Protein AF-A0A933ZMH0-F1 (afdb_monomer_lite)

Radius of gyration: 27.86 Å; chains: 1; bounding box: 81×47×76 Å

pLDDT: mean 73.37, std 21.66, range [26.02, 97.38]

Sequence (343 aa):
MQHYEPILAAMLRPIQIPPPANWQDFETLCHDLWRDVWQDDEAQKNGRSGQPQCGVDIFGRPGLGAEYAGVQCKGKDRLTAKRLTSAEMNAEVKKAKRFQPRLNALAFATTAPRDEGVQEAARKITAQLSKRTRFTLSVWSWDDISDELCKRPHVLQRHYPQFFQRVGLLRILALNVVEFDYMTHSCSEEDLFDFFGSPAVRALFSEELRLDMQAIVAELVLNASSHGGARWCSLRIENDRVTYRDDGGAFNPLNKARRKKGAKMGTGAGIPFIRYVLQAYAGKIRAGYQRDGDRNVIEFAFQERLAALTLAKNCKIWLRGSTCLAGRSMSSMSHVVLRKLSA

Foldseek 3Di:
DPPPVVVVCVLCPQPPPQQDQDQVLNLVLVQVLVCVQQVPVPKDQADDPPDLRLQFGIKTHRVNDPAMEGEHEDEDNPVPPDDCDLVNVVVSVVSQCPDPPGHLEYEYEYQAADDPNVQVSQVVVQVVCVVPGSYHYYYQYNVNSSVSVVVPVPSCCVSPVVVVLLFWDWDPPDVQKTKTKGFLVRHDLVSLVVVLVRPSNPQQADPVLSVLVSLLVVLVSCCCVVPFVWGMKMWIGHFFKIKIKTLGHDDDLQDPDDDDPPDDPPPDPSSVSNVVSCVQCPPFWDWDWDDDPSMTMIMIGGPGTNHPDDGPPDDDDDDPDDDDDDDDDDDDDDDPDDDDDDD

Structure (mmCIF, N/CA/C/O backbone):
data_AF-A0A933ZMH0-F1
#
_entry.id   AF-A0A933ZMH0-F1
#
loop_
_atom_site.group_PDB
_atom_site.id
_atom_site.type_symbol
_atom_site.label_atom_id
_atom_site.label_alt_id
_atom_site.label_comp_id
_atom_site.label_asym_id
_atom_site.label_entity_id
_atom_site.label_seq_id
_atom_site.pdbx_PDB_ins_code
_atom_site.Cartn_x
_atom_site.Cartn_y
_atom_site.Cartn_z
_atom_site.occupancy
_atom_site.B_iso_or_equiv
_atom_site.auth_seq_id
_atom_site.auth_comp_id
_atom_site.auth_asym_id
_atom_site.auth_atom_id
_atom_site.pdbx_PDB_model_num
ATOM 1 N N . MET A 1 1 ? 2.909 -26.413 5.068 1.00 34.88 1 MET A N 1
ATOM 2 C CA . MET A 1 1 ? 2.398 -25.035 4.880 1.00 34.88 1 MET A CA 1
ATOM 3 C C . MET A 1 1 ? 2.700 -24.141 6.102 1.00 34.88 1 MET A C 1
ATOM 5 O O . MET A 1 1 ? 1.937 -23.235 6.380 1.00 34.88 1 MET A O 1
ATOM 9 N N . GLN A 1 2 ? 3.805 -24.367 6.835 1.00 26.02 2 GLN A N 1
ATOM 10 C CA . GLN A 1 2 ? 4.031 -23.769 8.171 1.00 26.02 2 GLN A CA 1
ATOM 11 C C . GLN A 1 2 ? 5.446 -23.187 8.382 1.00 26.02 2 GLN A C 1
ATOM 13 O O . GLN A 1 2 ? 5.818 -22.860 9.500 1.00 26.02 2 GLN A O 1
ATOM 18 N N . HIS A 1 3 ? 6.235 -23.027 7.312 1.00 28.45 3 HIS A N 1
ATOM 19 C CA . HIS A 1 3 ? 7.616 -22.517 7.387 1.00 28.45 3 HIS A CA 1
ATOM 20 C C . HIS A 1 3 ? 7.852 -21.210 6.605 1.00 28.45 3 HIS A C 1
ATOM 22 O O . HIS A 1 3 ? 8.997 -20.828 6.395 1.00 28.45 3 HIS A O 1
ATOM 28 N N . TYR A 1 4 ? 6.793 -20.510 6.180 1.00 36.16 4 TYR A N 1
ATOM 29 C CA . TYR A 1 4 ? 6.902 -19.375 5.244 1.00 36.16 4 TYR A CA 1
ATOM 30 C C . TYR A 1 4 ? 6.597 -17.990 5.845 1.00 36.16 4 TYR A C 1
ATOM 32 O O . TYR A 1 4 ? 6.904 -16.982 5.216 1.00 36.16 4 TYR A O 1
ATOM 40 N N . GLU A 1 5 ? 6.095 -17.926 7.080 1.00 29.97 5 GLU A N 1
ATOM 41 C CA . GLU A 1 5 ? 5.921 -16.678 7.849 1.00 29.97 5 GLU A CA 1
ATOM 42 C C . GLU A 1 5 ? 7.230 -15.883 8.092 1.00 29.97 5 GLU A C 1
ATOM 44 O O . GLU A 1 5 ? 7.216 -14.659 7.961 1.00 29.97 5 GLU A O 1
ATOM 49 N N . PRO A 1 6 ? 8.401 -16.504 8.363 1.00 31.61 6 PRO A N 1
ATOM 50 C CA . PRO A 1 6 ? 9.586 -15.734 8.758 1.00 31.61 6 PRO A CA 1
ATOM 51 C C . PRO A 1 6 ? 10.241 -14.939 7.619 1.00 31.61 6 PRO A C 1
ATOM 53 O O . PRO A 1 6 ? 10.941 -13.968 7.882 1.00 31.61 6 PRO A O 1
ATOM 56 N N . ILE A 1 7 ? 10.052 -15.345 6.357 1.00 31.70 7 ILE A N 1
ATOM 57 C CA . ILE A 1 7 ? 10.768 -14.763 5.206 1.00 31.70 7 ILE A CA 1
ATOM 58 C C . ILE A 1 7 ? 10.034 -13.522 4.671 1.00 31.70 7 ILE A C 1
ATOM 60 O O . ILE A 1 7 ? 10.677 -12.512 4.392 1.00 31.70 7 ILE A O 1
ATOM 64 N N . LEU A 1 8 ? 8.695 -13.539 4.635 1.00 32.88 8 LEU A N 1
ATOM 65 C CA . LEU A 1 8 ? 7.872 -12.343 4.388 1.00 32.88 8 LEU A CA 1
ATOM 66 C C . LEU A 1 8 ? 8.078 -11.284 5.487 1.00 32.88 8 LEU A C 1
ATOM 68 O O . LEU A 1 8 ? 8.247 -10.105 5.176 1.00 32.88 8 LEU A O 1
ATOM 72 N N . ALA A 1 9 ? 8.178 -11.719 6.749 1.00 33.22 9 ALA A N 1
ATOM 73 C CA . ALA A 1 9 ? 8.472 -10.863 7.902 1.00 33.22 9 ALA A CA 1
ATOM 74 C C . ALA A 1 9 ? 9.928 -10.351 7.966 1.00 33.22 9 ALA A C 1
ATOM 76 O O . ALA A 1 9 ? 10.214 -9.412 8.702 1.00 33.22 9 ALA A O 1
ATOM 77 N N . ALA A 1 10 ? 10.859 -10.958 7.222 1.00 31.38 10 ALA A N 1
ATOM 78 C CA . ALA A 1 10 ? 12.256 -10.520 7.150 1.00 31.38 10 ALA A CA 1
ATOM 79 C C . ALA A 1 10 ? 12.536 -9.586 5.957 1.00 31.38 10 ALA A C 1
ATOM 81 O O . ALA A 1 10 ? 13.450 -8.763 6.028 1.00 31.38 10 ALA A O 1
ATOM 82 N N . MET A 1 11 ? 11.771 -9.704 4.863 1.00 33.75 11 MET A N 1
ATOM 83 C CA . MET A 1 11 ? 11.927 -8.882 3.650 1.00 33.75 11 MET A CA 1
ATOM 84 C C . MET A 1 11 ? 11.167 -7.555 3.730 1.00 33.75 11 MET A C 1
ATOM 86 O O . MET A 1 11 ? 11.630 -6.552 3.191 1.00 33.75 11 MET A O 1
ATOM 90 N N . LEU A 1 12 ? 10.068 -7.524 4.483 1.00 37.25 12 LEU A N 1
ATOM 91 C CA . LEU A 1 12 ? 9.612 -6.322 5.159 1.00 37.25 12 LEU A CA 1
ATOM 92 C C . LEU A 1 12 ? 10.333 -6.296 6.509 1.00 37.25 12 LEU A C 1
ATOM 94 O O . LEU A 1 12 ? 9.806 -6.824 7.483 1.00 37.25 12 LEU A O 1
ATOM 98 N N . ARG A 1 13 ? 11.497 -5.635 6.643 1.00 32.84 13 ARG A N 1
ATOM 99 C CA . ARG A 1 13 ? 11.712 -4.997 7.958 1.00 32.84 13 ARG A CA 1
ATOM 100 C C . ARG A 1 13 ? 10.428 -4.210 8.193 1.00 32.84 13 ARG A C 1
ATOM 102 O O . ARG A 1 13 ? 10.065 -3.494 7.254 1.00 32.84 13 ARG A O 1
ATOM 109 N N . PRO A 1 14 ? 9.717 -4.372 9.325 1.00 42.38 14 PRO A N 1
ATOM 110 C CA . PRO A 1 14 ? 8.494 -3.626 9.534 1.00 42.38 14 PRO A CA 1
ATOM 111 C C . PRO A 1 14 ? 8.889 -2.182 9.294 1.00 42.38 14 PRO A C 1
ATOM 113 O O . PRO A 1 14 ? 9.769 -1.661 9.988 1.00 42.38 14 PRO A O 1
ATOM 116 N N . ILE A 1 15 ? 8.347 -1.577 8.234 1.00 46.66 15 ILE A N 1
ATOM 117 C CA . ILE A 1 15 ? 8.380 -0.134 8.131 1.00 46.66 15 ILE A CA 1
ATOM 118 C C . ILE A 1 15 ? 7.662 0.248 9.412 1.00 46.66 15 ILE A C 1
ATOM 120 O O . ILE A 1 15 ? 6.461 0.027 9.542 1.00 46.66 15 ILE A O 1
ATOM 124 N N . GLN A 1 16 ? 8.425 0.656 10.424 1.00 57.53 16 GLN A N 1
ATOM 125 C CA . GLN A 1 16 ? 7.857 1.180 11.646 1.00 57.53 16 GLN A CA 1
ATOM 126 C C . GLN A 1 16 ? 7.302 2.521 11.225 1.00 57.53 16 GLN A C 1
ATOM 128 O O . GLN A 1 16 ? 7.994 3.536 11.279 1.00 57.53 16 GLN A O 1
ATOM 133 N N . ILE A 1 17 ? 6.078 2.484 10.701 1.00 74.50 17 ILE A N 1
ATOM 134 C CA . ILE A 1 17 ? 5.312 3.666 10.375 1.00 74.50 17 ILE A CA 1
ATOM 135 C C . ILE A 1 17 ? 5.236 4.417 11.706 1.00 74.50 17 ILE A C 1
ATOM 137 O O . ILE A 1 17 ? 4.706 3.871 12.676 1.00 74.50 17 ILE A O 1
ATOM 141 N N . PRO A 1 18 ? 5.851 5.602 11.839 1.00 80.62 18 PRO A N 1
ATOM 142 C CA . PRO A 1 18 ? 5.749 6.333 13.083 1.00 80.62 18 PRO A CA 1
ATOM 143 C C . PRO A 1 18 ? 4.308 6.838 13.209 1.00 80.62 18 PRO A C 1
ATOM 145 O O . PRO A 1 18 ? 3.752 7.312 12.215 1.00 80.62 18 PRO A O 1
ATOM 148 N N . PRO A 1 19 ? 3.684 6.783 14.395 1.00 85.06 19 PRO A N 1
ATOM 149 C CA . PRO A 1 19 ? 2.383 7.411 14.578 1.00 85.06 19 PRO A CA 1
ATOM 150 C C . PRO A 1 19 ? 2.473 8.909 14.248 1.00 85.06 19 PRO A C 1
ATOM 152 O O . PRO A 1 19 ? 3.526 9.514 14.498 1.00 85.06 19 PRO A O 1
ATOM 155 N N . PRO A 1 20 ? 1.405 9.527 13.711 1.00 85.25 20 PRO A N 1
ATOM 156 C CA . PRO A 1 20 ? 1.394 10.960 13.442 1.00 85.25 20 PRO A CA 1
ATOM 157 C C . PRO A 1 20 ? 1.722 11.768 14.702 1.00 85.25 20 PRO A C 1
ATOM 159 O O . PRO A 1 20 ? 1.328 11.406 15.813 1.00 85.25 20 PRO A O 1
ATOM 162 N N . ALA A 1 21 ? 2.477 12.854 14.530 1.00 76.50 21 ALA A N 1
ATOM 163 C CA . ALA A 1 21 ? 3.021 13.622 15.649 1.00 76.50 21 ALA A CA 1
ATOM 164 C C . ALA A 1 21 ? 1.959 14.445 16.392 1.00 76.50 21 ALA A C 1
ATOM 166 O O . ALA A 1 21 ? 2.102 14.694 17.587 1.00 76.50 21 ALA A O 1
ATOM 167 N N . ASN A 1 22 ? 0.906 14.870 15.693 1.00 80.94 22 ASN A N 1
ATOM 168 C CA . ASN A 1 22 ? -0.202 15.618 16.270 1.00 80.94 22 ASN A CA 1
ATOM 169 C C . ASN A 1 22 ? -1.531 14.886 16.050 1.00 80.94 22 ASN A C 1
ATOM 171 O O . ASN A 1 22 ? -1.659 13.980 15.222 1.00 80.94 22 ASN A O 1
ATOM 175 N N . TRP A 1 23 ? -2.527 15.272 16.844 1.00 82.00 23 TRP A N 1
ATOM 176 C CA . TRP A 1 23 ? -3.805 14.574 16.874 1.00 82.00 23 TRP A CA 1
ATOM 177 C C . TRP A 1 23 ? -4.652 14.842 15.618 1.00 82.00 23 TRP A C 1
ATOM 179 O O . TRP A 1 23 ? -5.396 13.957 15.203 1.00 82.00 23 TRP A O 1
ATOM 189 N N . GLN A 1 24 ? -4.514 16.015 14.987 1.00 86.06 24 GLN A N 1
ATOM 190 C CA . GLN A 1 24 ? -5.244 16.374 13.768 1.00 86.06 24 GLN A CA 1
ATOM 191 C C . GLN A 1 24 ? -4.815 15.518 12.571 1.00 86.06 24 GLN A C 1
ATOM 193 O O . GLN A 1 24 ? -5.663 15.052 11.803 1.00 86.06 24 GLN A O 1
ATOM 198 N N . ASP A 1 25 ? -3.515 15.268 12.432 1.00 88.69 25 ASP A N 1
ATOM 199 C CA . ASP A 1 25 ? -2.969 14.392 11.396 1.00 88.69 25 ASP A CA 1
ATOM 200 C C . ASP A 1 25 ? -3.408 12.948 11.637 1.00 88.69 25 ASP A C 1
ATOM 202 O O . ASP A 1 25 ? -3.826 12.269 10.703 1.00 88.69 25 ASP A O 1
ATOM 206 N N . PHE A 1 26 ? -3.418 12.493 12.897 1.00 91.25 26 PHE A N 1
ATOM 207 C CA . PHE A 1 26 ? -3.921 11.162 13.244 1.00 91.25 26 PHE A CA 1
ATOM 208 C C . PHE A 1 26 ? -5.406 10.980 12.916 1.00 91.25 26 PHE A C 1
ATOM 210 O O . PHE A 1 26 ? -5.784 9.954 12.354 1.00 91.25 26 PHE A O 1
ATOM 217 N N . GLU A 1 27 ? -6.248 11.971 13.209 1.00 92.25 27 GLU A N 1
ATOM 218 C CA . GLU A 1 27 ? -7.666 11.927 12.842 1.00 92.25 27 GLU A CA 1
ATOM 219 C C . GLU A 1 27 ? -7.854 11.930 11.317 1.00 92.25 27 GLU A C 1
ATOM 221 O O . GLU A 1 27 ? -8.706 11.220 10.790 1.00 92.25 27 GLU A O 1
ATOM 226 N N . THR A 1 28 ? -7.046 12.702 10.585 1.00 93.56 28 THR A N 1
ATOM 227 C CA . THR A 1 28 ? -7.088 12.729 9.112 1.00 93.56 28 THR A CA 1
ATOM 228 C C . THR A 1 28 ? -6.652 11.396 8.510 1.00 93.56 28 THR A C 1
ATOM 230 O O . THR A 1 28 ? -7.314 10.893 7.607 1.00 93.56 28 THR A O 1
ATOM 233 N N . LEU A 1 29 ? -5.604 10.779 9.056 1.00 95.12 29 LEU A N 1
ATOM 234 C CA . LEU A 1 29 ? -5.176 9.433 8.688 1.00 95.12 29 LEU A CA 1
ATOM 235 C C . LEU A 1 29 ? -6.265 8.394 8.954 1.00 95.12 29 LEU A C 1
ATOM 237 O O . LEU A 1 29 ? -6.554 7.575 8.085 1.00 95.12 29 LEU A O 1
ATOM 241 N N . CYS A 1 30 ? -6.894 8.434 10.129 1.00 96.44 30 CYS A N 1
ATOM 242 C CA . CYS A 1 30 ? -7.984 7.517 10.444 1.00 96.44 30 CYS A CA 1
ATOM 243 C C . CYS A 1 30 ? -9.181 7.741 9.512 1.00 96.44 30 CYS A C 1
ATOM 245 O O . CYS A 1 30 ? -9.814 6.782 9.091 1.00 96.44 30 CYS A O 1
ATOM 247 N N . HIS A 1 31 ? -9.490 8.984 9.145 1.00 96.81 31 HIS A N 1
ATOM 248 C CA . HIS A 1 31 ? -10.589 9.268 8.224 1.00 96.81 31 HIS A CA 1
ATOM 249 C C . HIS A 1 31 ? -10.365 8.620 6.854 1.00 96.81 31 HIS A C 1
ATOM 251 O O . HIS A 1 31 ? -11.229 7.870 6.400 1.00 96.81 31 HIS A O 1
ATOM 257 N N . ASP A 1 32 ? -9.193 8.826 6.251 1.00 95.50 32 ASP A N 1
ATOM 258 C CA . ASP A 1 32 ? -8.859 8.216 4.959 1.00 95.50 32 ASP A CA 1
ATOM 259 C C . ASP A 1 32 ? -8.756 6.680 5.057 1.00 95.50 32 ASP A C 1
ATOM 261 O O . ASP A 1 32 ? -9.218 5.972 4.163 1.00 95.50 32 ASP A O 1
ATOM 265 N N . LEU A 1 33 ? -8.207 6.145 6.157 1.00 96.50 33 LEU A N 1
ATOM 266 C CA . LEU A 1 33 ? -8.116 4.700 6.380 1.00 96.50 33 LEU A CA 1
ATOM 267 C C . LEU A 1 33 ? -9.500 4.053 6.493 1.00 96.50 33 LEU A C 1
ATOM 269 O O . LEU A 1 33 ? -9.757 3.042 5.844 1.00 96.50 33 LEU A O 1
ATOM 273 N N . TRP A 1 34 ? -10.396 4.607 7.312 1.00 97.38 34 TRP A N 1
ATOM 274 C CA . TRP A 1 34 ? -11.713 4.010 7.532 1.00 97.38 34 TRP A CA 1
ATOM 275 C C . TRP A 1 34 ? -12.661 4.196 6.352 1.00 97.38 34 TRP A C 1
ATOM 277 O O . TRP A 1 34 ? -13.482 3.312 6.126 1.00 97.38 34 TRP A O 1
ATOM 287 N N . ARG A 1 35 ? -12.504 5.261 5.556 1.00 95.88 35 ARG A N 1
ATOM 288 C CA . ARG A 1 35 ? -13.154 5.390 4.243 1.00 95.88 35 ARG A CA 1
ATOM 289 C C . ARG A 1 35 ? -12.863 4.177 3.356 1.00 95.88 35 ARG A C 1
ATOM 291 O O . ARG A 1 35 ? -13.791 3.578 2.821 1.00 95.88 35 ARG A O 1
ATOM 298 N N . ASP A 1 36 ? -11.600 3.761 3.280 1.00 91.62 36 ASP A N 1
ATOM 299 C CA . ASP A 1 36 ? -11.194 2.615 2.463 1.00 91.62 36 ASP A CA 1
ATOM 300 C C . ASP A 1 36 ? -11.524 1.258 3.122 1.00 91.62 36 ASP A C 1
ATOM 302 O O . ASP A 1 36 ? -12.020 0.344 2.469 1.00 91.62 36 ASP A O 1
ATOM 306 N N . VAL A 1 37 ? -11.336 1.114 4.444 1.00 94.44 37 VAL A N 1
ATOM 307 C CA . VAL A 1 37 ? -11.734 -0.100 5.195 1.00 94.44 37 VAL A CA 1
ATOM 308 C C . VAL A 1 37 ? -13.234 -0.371 5.073 1.00 94.44 37 VAL A C 1
ATOM 310 O O . VAL A 1 37 ? -13.640 -1.527 4.950 1.00 94.44 37 VAL A O 1
ATOM 313 N N . TRP A 1 38 ? -14.062 0.671 5.119 1.00 95.94 38 TRP A N 1
ATOM 314 C CA . TRP A 1 38 ? -15.509 0.550 4.973 1.00 95.94 38 TRP A CA 1
ATOM 315 C C . TRP A 1 38 ? -15.981 0.528 3.525 1.00 95.94 38 TRP A C 1
ATOM 317 O O . TRP A 1 38 ? -17.142 0.186 3.317 1.00 95.94 38 TRP A O 1
ATOM 327 N N . GLN A 1 39 ? -15.123 0.844 2.551 1.00 92.56 39 GLN A N 1
ATOM 328 C CA . GLN A 1 39 ? -15.524 1.076 1.160 1.00 92.56 39 GLN A CA 1
ATOM 329 C C . GLN A 1 39 ? -16.668 2.101 1.067 1.00 92.56 39 GLN A C 1
ATOM 331 O O . GLN A 1 39 ? -17.660 1.894 0.371 1.00 92.56 39 GLN A O 1
ATOM 336 N N . ASP A 1 40 ? -16.542 3.186 1.832 1.00 94.88 40 ASP A N 1
ATOM 337 C CA . ASP A 1 40 ? -17.537 4.250 1.935 1.00 94.88 40 ASP A CA 1
ATOM 338 C C . ASP A 1 40 ? -16.884 5.613 1.704 1.00 94.88 40 ASP A C 1
ATOM 340 O O . ASP A 1 40 ? -16.410 6.261 2.642 1.00 94.88 40 ASP A O 1
ATOM 344 N N . ASP A 1 41 ? -16.886 6.060 0.448 1.00 90.19 41 ASP A N 1
ATOM 345 C CA . ASP A 1 41 ? -16.358 7.368 0.042 1.00 90.19 41 ASP A CA 1
ATOM 346 C C . ASP A 1 41 ? -17.064 8.540 0.748 1.00 90.19 41 ASP A C 1
ATOM 348 O O . ASP A 1 41 ? -16.462 9.602 0.945 1.00 90.19 41 ASP A O 1
ATOM 352 N N . GLU A 1 42 ? -18.294 8.324 1.227 1.00 92.38 42 GLU A N 1
ATOM 353 C CA . GLU A 1 42 ? -19.101 9.298 1.962 1.00 92.38 42 GLU A CA 1
ATOM 354 C C . GLU A 1 42 ? -18.838 9.282 3.476 1.00 92.38 42 GLU A C 1
ATOM 356 O O . GLU A 1 42 ? -19.456 10.053 4.215 1.00 92.38 42 GLU A O 1
ATOM 361 N N . ALA A 1 43 ? -17.894 8.467 3.966 1.00 95.56 43 ALA A N 1
ATOM 362 C CA . ALA A 1 43 ? -17.446 8.537 5.352 1.00 95.56 43 ALA A CA 1
ATOM 363 C C . ALA A 1 43 ? -16.898 9.940 5.663 1.00 95.56 43 ALA A C 1
ATOM 365 O O . ALA A 1 43 ? -16.144 10.534 4.877 1.00 95.56 43 ALA A O 1
ATOM 366 N N . GLN A 1 44 ? -17.254 10.475 6.831 1.00 94.69 44 GLN A N 1
ATOM 367 C CA . GLN A 1 44 ? -17.024 11.870 7.208 1.00 94.69 44 GLN A CA 1
ATOM 368 C C . GLN A 1 44 ? -16.426 11.998 8.604 1.00 94.69 44 GLN A C 1
ATOM 370 O O . GLN A 1 44 ? -16.732 11.229 9.516 1.00 94.69 44 GLN A O 1
ATOM 375 N N . LYS A 1 45 ? -15.624 13.049 8.788 1.00 94.06 45 LYS A N 1
ATOM 376 C CA . LYS A 1 45 ? -15.286 13.565 10.114 1.00 94.06 45 LYS A CA 1
ATOM 377 C C . LYS A 1 45 ? -16.513 14.233 10.735 1.00 94.06 45 LYS A C 1
ATOM 379 O O . LYS A 1 45 ? -17.233 14.976 10.069 1.00 94.06 45 LYS A O 1
ATOM 384 N N . ASN A 1 46 ? -16.754 13.978 12.011 1.00 91.00 46 ASN A N 1
ATOM 385 C CA . ASN A 1 46 ? -17.938 14.425 12.723 1.00 91.00 46 ASN A CA 1
ATOM 386 C C . ASN A 1 46 ? -17.705 15.776 13.409 1.00 91.00 46 ASN A C 1
ATOM 388 O O . ASN A 1 46 ? -17.096 15.842 14.473 1.00 91.00 46 ASN A O 1
ATOM 392 N N . GLY A 1 47 ? -18.249 16.858 12.854 1.00 83.50 47 GLY A N 1
ATOM 393 C CA . GLY A 1 47 ? -18.221 18.183 13.488 1.00 83.50 47 GLY A CA 1
ATOM 394 C C . GLY A 1 47 ? -16.818 18.786 13.664 1.00 83.50 47 GLY A C 1
ATOM 395 O O . GLY A 1 47 ? -15.828 18.290 13.134 1.00 83.50 47 GLY A O 1
ATOM 396 N N . ARG A 1 48 ? -16.735 19.905 14.397 1.00 75.56 48 ARG A N 1
ATOM 397 C CA . ARG A 1 48 ? -15.477 20.614 14.710 1.00 75.56 48 ARG A CA 1
ATOM 398 C C . ARG A 1 48 ? -15.124 20.502 16.193 1.00 75.56 48 ARG A C 1
ATOM 400 O O . ARG A 1 48 ? -16.012 20.375 17.037 1.00 75.56 48 ARG A O 1
ATOM 407 N N . SER A 1 49 ? -13.834 20.651 16.509 1.00 65.50 49 SER A N 1
ATOM 408 C CA . SER A 1 49 ? -13.346 20.710 17.894 1.00 65.50 49 SER A CA 1
ATOM 409 C C . SER A 1 49 ? -14.146 21.723 18.726 1.00 65.50 49 SER A C 1
ATOM 411 O O . SER A 1 49 ? -14.365 22.856 18.296 1.00 65.50 49 SER A O 1
ATOM 413 N N . GLY A 1 50 ? -14.619 21.291 19.897 1.00 64.31 50 GLY A N 1
ATOM 414 C CA . GLY A 1 50 ? -15.480 22.075 20.789 1.00 64.31 50 GLY A CA 1
ATOM 415 C C . GLY A 1 50 ? -16.986 21.837 20.617 1.00 64.31 50 GLY A C 1
ATOM 416 O O . GLY A 1 50 ? -17.759 22.262 21.475 1.00 64.31 50 GLY A O 1
ATOM 417 N N . GLN A 1 51 ? -17.428 21.131 19.571 1.00 74.38 51 GLN A N 1
ATOM 418 C CA . GLN A 1 51 ? -18.831 20.732 19.434 1.00 74.38 51 GLN A CA 1
ATOM 419 C C . GLN A 1 51 ? -19.133 19.423 20.189 1.00 74.38 51 GLN A C 1
ATOM 421 O O . GLN A 1 51 ? -18.257 18.567 20.332 1.00 74.38 51 GLN A O 1
ATOM 426 N N . PRO A 1 52 ? -20.378 19.209 20.655 1.00 74.31 52 PRO A N 1
ATOM 427 C CA . PRO A 1 52 ? -20.801 17.921 21.198 1.00 74.31 52 PRO A CA 1
ATOM 428 C C . PRO A 1 52 ? -20.803 16.821 20.118 1.00 74.31 52 PRO A C 1
ATOM 430 O O . PRO A 1 52 ? -21.803 16.587 19.452 1.00 74.31 52 PRO A O 1
ATOM 433 N N . GLN A 1 53 ? -19.691 16.101 19.965 1.00 78.75 53 GLN A N 1
ATOM 434 C CA . GLN A 1 53 ? -19.512 15.065 18.929 1.00 78.75 53 GLN A CA 1
ATOM 435 C C . GLN A 1 53 ? -19.976 13.661 19.360 1.00 78.75 53 GLN A C 1
ATOM 437 O O . GLN A 1 53 ? -19.665 12.667 18.717 1.00 78.75 53 GLN A O 1
ATOM 442 N N . CYS A 1 54 ? -20.689 13.541 20.485 1.00 83.56 54 CYS A N 1
ATOM 443 C CA . CYS A 1 54 ? -21.098 12.253 21.069 1.00 83.56 54 CYS A CA 1
ATOM 444 C C . CYS A 1 54 ? -19.954 11.231 21.251 1.00 83.56 54 CYS A C 1
ATOM 446 O O . CYS A 1 54 ? -20.232 10.047 21.397 1.00 83.56 54 CYS A O 1
ATOM 448 N N . GLY A 1 55 ? -18.692 11.667 21.305 1.00 81.31 55 GLY A N 1
ATOM 449 C CA . GLY A 1 55 ? -17.553 10.747 21.375 1.00 81.31 55 GLY A CA 1
ATOM 450 C C . GLY A 1 55 ? -17.381 9.908 20.100 1.00 81.31 55 GLY A C 1
ATOM 451 O O . GLY A 1 55 ? -17.113 8.710 20.183 1.00 81.31 55 GLY A O 1
ATOM 452 N N . VAL A 1 56 ? -17.618 10.516 18.935 1.00 91.50 56 VAL A N 1
ATOM 453 C CA . VAL A 1 56 ? -17.417 9.927 17.608 1.00 91.50 56 VAL A CA 1
ATOM 454 C C . VAL A 1 56 ? -16.734 10.988 16.757 1.00 91.50 56 VAL A C 1
ATOM 456 O O . VAL A 1 56 ? -17.335 12.034 16.526 1.00 91.50 56 VAL A O 1
ATOM 459 N N . ASP A 1 57 ? -15.513 10.728 16.294 1.00 92.69 57 ASP A N 1
ATOM 460 C CA . ASP A 1 57 ? -14.737 11.679 15.486 1.00 92.69 57 ASP A CA 1
ATOM 461 C C . ASP A 1 57 ? -14.925 11.427 13.987 1.00 92.69 57 ASP A C 1
ATOM 463 O O . ASP A 1 57 ? -14.873 12.359 13.194 1.00 92.69 57 ASP A O 1
ATOM 467 N N . ILE A 1 58 ? -15.167 10.176 13.583 1.00 96.06 58 ILE A N 1
ATOM 468 C CA . ILE A 1 58 ? -15.436 9.778 12.193 1.00 96.06 58 ILE A CA 1
ATOM 469 C C . ILE A 1 58 ? -16.659 8.866 12.183 1.00 96.06 58 ILE A C 1
ATOM 471 O O . ILE A 1 58 ? -16.803 8.024 13.070 1.00 96.06 58 ILE A O 1
ATOM 475 N N . PHE A 1 59 ? -17.524 8.995 11.182 1.00 97.06 59 PHE A N 1
ATOM 476 C CA . PHE A 1 59 ? -18.646 8.086 10.966 1.00 97.06 59 PHE A CA 1
ATOM 477 C C . PHE A 1 59 ? -18.801 7.729 9.488 1.00 97.06 59 PHE A C 1
ATOM 479 O O . PHE A 1 59 ? -18.382 8.474 8.604 1.00 97.06 59 PHE A O 1
ATOM 486 N N . GLY A 1 60 ? -19.418 6.582 9.237 1.00 96.88 60 GLY A N 1
ATOM 487 C CA . GLY A 1 60 ? -19.677 6.069 7.896 1.00 96.88 60 GLY A CA 1
ATOM 488 C C . GLY A 1 60 ? -20.537 4.812 7.940 1.00 96.88 60 GLY A C 1
ATOM 489 O O . GLY A 1 60 ? -21.069 4.442 8.994 1.00 96.88 60 GLY A O 1
ATOM 490 N N . ARG A 1 61 ? -20.683 4.163 6.789 1.00 95.94 61 ARG A N 1
ATOM 491 C CA . ARG A 1 61 ? -21.509 2.978 6.559 1.00 95.94 61 ARG A CA 1
ATOM 492 C C . ARG A 1 61 ? -20.649 1.844 5.998 1.00 95.94 61 ARG A C 1
ATOM 494 O O . ARG A 1 61 ? -20.402 1.809 4.795 1.00 95.94 61 ARG A O 1
ATOM 501 N N . PRO A 1 62 ? -20.212 0.892 6.841 1.00 93.56 62 PRO A N 1
ATOM 502 C CA . PRO A 1 62 ? -19.431 -0.256 6.389 1.00 93.56 62 PRO A CA 1
ATOM 503 C C . PRO A 1 62 ? -20.122 -1.008 5.243 1.00 93.56 62 PRO A C 1
ATOM 505 O O . PRO A 1 62 ? -21.276 -1.419 5.375 1.00 93.56 62 PRO A O 1
ATOM 508 N N . GLY A 1 63 ? -19.421 -1.172 4.119 1.00 90.38 63 GLY A N 1
ATOM 509 C CA . GLY A 1 63 ? -19.918 -1.829 2.909 1.00 90.38 63 GLY A CA 1
ATOM 510 C C . GLY A 1 63 ? -21.141 -1.149 2.290 1.00 90.38 63 GLY A C 1
ATOM 511 O O . GLY A 1 63 ? -21.960 -1.837 1.684 1.00 90.38 63 GLY A O 1
ATOM 512 N N . LEU A 1 64 ? -21.320 0.160 2.514 1.00 87.75 64 LEU A N 1
ATOM 513 C CA . LEU A 1 64 ? -22.506 0.937 2.121 1.00 87.75 64 LEU A CA 1
ATOM 514 C C . LEU A 1 64 ? -23.831 0.371 2.670 1.00 87.75 64 LEU A C 1
ATOM 516 O O . LEU A 1 64 ? -24.911 0.617 2.127 1.00 87.75 64 LEU A O 1
ATOM 520 N N . GLY A 1 65 ? -23.760 -0.383 3.771 1.00 87.94 65 GLY A N 1
ATOM 521 C CA . GLY A 1 65 ? -24.926 -0.938 4.447 1.00 87.94 65 GLY A CA 1
ATOM 522 C C . GLY A 1 65 ? -25.822 0.129 5.087 1.00 87.94 65 GLY A C 1
ATOM 523 O O . GLY A 1 65 ? -25.499 1.313 5.164 1.00 87.94 65 GLY A O 1
ATOM 524 N N . ALA A 1 66 ? -26.973 -0.299 5.608 1.00 87.38 66 ALA A N 1
ATOM 525 C CA . ALA A 1 66 ? -27.915 0.602 6.281 1.00 87.38 66 ALA A CA 1
ATOM 526 C C . ALA A 1 66 ? -27.440 1.073 7.671 1.00 87.38 66 ALA A C 1
ATOM 528 O O . ALA A 1 66 ? -28.007 2.007 8.239 1.00 87.38 66 ALA A O 1
ATOM 529 N N . GLU A 1 67 ? -26.440 0.404 8.246 1.00 91.50 67 GLU A N 1
ATOM 530 C CA . GLU A 1 67 ? -25.990 0.620 9.619 1.00 91.50 67 GLU A CA 1
ATOM 531 C C . GLU A 1 67 ? -24.798 1.579 9.662 1.00 91.50 67 GLU A C 1
ATOM 533 O O . GLU A 1 67 ? -23.866 1.466 8.868 1.00 91.50 67 GLU A O 1
ATOM 538 N N . TYR A 1 68 ? -24.814 2.507 10.620 1.00 95.31 68 TYR A N 1
ATOM 539 C CA . TYR A 1 68 ? -23.691 3.411 10.838 1.00 95.31 68 TYR A CA 1
ATOM 540 C C . TYR A 1 68 ? -22.658 2.796 11.786 1.00 95.31 68 TYR A C 1
ATOM 542 O O . TYR A 1 68 ? -22.997 2.146 12.781 1.00 95.31 68 TYR A O 1
ATOM 550 N N . ALA A 1 69 ? -21.389 3.073 11.512 1.00 96.81 69 ALA A N 1
ATOM 551 C CA . ALA A 1 69 ? -20.271 2.813 12.404 1.00 96.81 69 ALA A CA 1
ATOM 552 C C . ALA A 1 69 ? -19.526 4.115 12.709 1.00 96.81 69 AL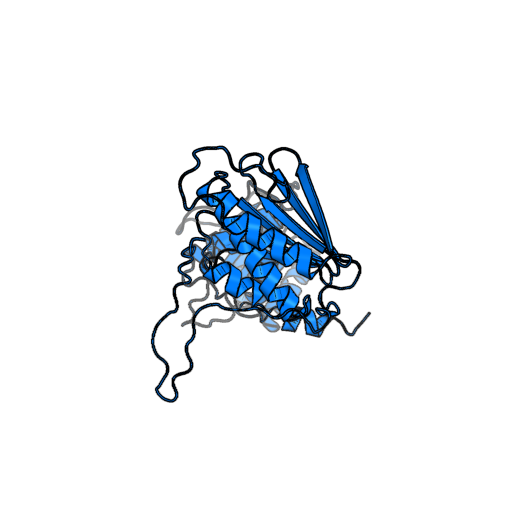A A C 1
ATOM 554 O O . ALA A 1 69 ? -19.550 5.063 11.925 1.00 96.81 69 ALA A O 1
ATOM 555 N N . GLY A 1 70 ? -18.888 4.155 13.876 1.00 96.81 70 GLY A N 1
ATOM 556 C CA . GLY A 1 70 ? -18.099 5.294 14.322 1.00 96.81 70 GLY A CA 1
ATOM 557 C C . GLY A 1 70 ? -16.663 4.912 14.656 1.00 96.81 70 GLY A C 1
ATOM 558 O O . GLY A 1 70 ? -16.384 3.783 15.066 1.00 96.81 70 GLY A O 1
ATOM 559 N N . VAL A 1 71 ? -15.765 5.883 14.549 1.00 96.56 71 VAL A N 1
ATOM 560 C CA . VAL A 1 71 ? -14.401 5.816 15.075 1.00 96.56 71 VAL A CA 1
ATOM 561 C C . VAL A 1 71 ? -14.208 6.959 16.058 1.00 96.56 71 VAL A C 1
ATOM 563 O O . VAL A 1 71 ? -14.545 8.106 15.767 1.00 96.56 71 VAL A O 1
ATOM 566 N N . GLN A 1 72 ? -13.648 6.649 17.219 1.00 93.88 72 GLN A N 1
ATOM 567 C CA . GLN A 1 72 ? -13.076 7.632 18.127 1.00 93.88 72 GLN A CA 1
ATOM 568 C C . GLN A 1 72 ? -11.554 7.517 18.048 1.00 93.88 72 GLN A C 1
ATOM 570 O O . GLN A 1 72 ? -10.971 6.501 18.433 1.00 93.88 72 GLN A O 1
ATOM 575 N N . CYS A 1 73 ? -10.917 8.583 17.596 1.00 91.06 73 CYS A N 1
ATOM 576 C CA . CYS A 1 73 ? -9.482 8.765 17.588 1.00 91.06 73 CYS A CA 1
ATOM 577 C C . CYS A 1 73 ? -9.016 9.217 18.978 1.00 91.06 73 CYS A C 1
ATOM 579 O O . CYS A 1 73 ? -9.550 10.143 19.592 1.00 91.06 73 CYS A O 1
ATOM 581 N N . LYS A 1 74 ? -7.986 8.558 19.500 1.00 83.44 74 LYS A N 1
ATOM 582 C CA . LYS A 1 74 ? -7.279 8.947 20.720 1.00 83.44 74 LYS A CA 1
ATOM 583 C C . LYS A 1 74 ? -5.793 9.057 20.392 1.00 83.44 74 LYS A C 1
ATOM 585 O O . LYS A 1 74 ? -5.046 8.086 20.490 1.00 83.44 74 LYS A O 1
ATOM 590 N N . GLY A 1 75 ? -5.370 10.256 19.996 1.00 65.19 75 GLY A N 1
ATOM 591 C CA . GLY A 1 75 ? -3.952 10.586 19.892 1.00 65.19 75 GLY A CA 1
ATOM 592 C C . GLY A 1 75 ? -3.361 10.670 21.294 1.00 65.19 75 GLY A C 1
ATOM 593 O O . GLY A 1 75 ? -3.749 11.536 22.076 1.00 65.19 75 GLY A O 1
ATOM 594 N N . LYS A 1 76 ? -2.451 9.760 21.643 1.00 60.19 76 LYS A N 1
ATOM 595 C CA . LYS A 1 76 ? -1.648 9.940 22.851 1.00 60.19 76 LYS A CA 1
ATOM 596 C C . LYS A 1 76 ? -0.454 10.795 22.492 1.00 60.19 76 LYS A C 1
ATOM 598 O O . LYS A 1 76 ? 0.367 10.392 21.671 1.00 60.19 76 LYS A O 1
ATOM 603 N N . ASP A 1 77 ? -0.359 11.951 23.133 1.00 51.50 77 ASP A N 1
ATOM 604 C CA . ASP A 1 77 ? 0.897 12.679 23.191 1.00 51.50 77 ASP A CA 1
ATOM 605 C C . ASP A 1 77 ? 1.949 11.732 23.792 1.00 51.50 77 ASP A C 1
ATOM 607 O O . ASP A 1 77 ? 1.722 11.151 24.865 1.00 51.50 77 ASP A O 1
ATOM 611 N N . ARG A 1 78 ? 3.072 11.534 23.088 1.00 46.44 78 ARG A N 1
ATOM 612 C CA . ARG A 1 78 ? 4.172 10.637 23.495 1.00 46.44 78 ARG A CA 1
ATOM 613 C C . ARG A 1 78 ? 4.634 10.911 24.932 1.00 46.44 78 ARG A C 1
ATOM 615 O O . ARG A 1 78 ? 5.146 10.008 25.583 1.00 46.44 78 ARG A O 1
ATOM 622 N N . LEU A 1 79 ? 4.403 12.127 25.428 1.00 37.28 79 LEU A N 1
ATOM 623 C CA . LEU A 1 79 ? 4.783 12.595 26.757 1.00 37.28 79 LEU A CA 1
ATOM 624 C C . LEU A 1 79 ? 3.850 12.146 27.894 1.00 37.28 79 LEU A C 1
ATOM 626 O O . LEU A 1 79 ? 4.277 12.132 29.044 1.00 37.28 79 LEU A O 1
ATOM 630 N N . THR A 1 80 ? 2.590 11.782 27.620 1.00 46.19 80 THR A N 1
ATOM 631 C CA . THR A 1 80 ? 1.604 11.536 28.696 1.00 46.19 80 THR A CA 1
ATOM 632 C C . THR A 1 80 ? 1.270 10.072 28.943 1.00 46.19 80 THR A C 1
ATOM 634 O O . THR A 1 80 ? 0.699 9.787 29.991 1.00 46.19 80 THR A O 1
ATOM 637 N N . ALA A 1 81 ? 1.625 9.153 28.033 1.00 51.38 81 ALA A N 1
ATOM 638 C CA . ALA A 1 81 ? 1.583 7.684 28.175 1.00 51.38 81 ALA A CA 1
ATOM 639 C C . ALA A 1 81 ? 0.345 7.065 28.878 1.00 51.38 81 ALA A C 1
ATOM 641 O O . ALA A 1 81 ? 0.374 5.902 29.284 1.00 51.38 81 ALA A O 1
ATOM 642 N N . LYS A 1 82 ? -0.772 7.791 29.025 1.00 61.66 82 LYS A N 1
ATOM 643 C CA . LYS A 1 82 ? -1.925 7.319 29.797 1.00 61.66 82 LYS A CA 1
ATOM 644 C C . LYS A 1 82 ? -2.595 6.181 29.047 1.00 61.66 82 LYS A C 1
ATOM 646 O O . LYS A 1 82 ? -3.048 6.344 27.917 1.00 61.66 82 LYS A O 1
ATOM 651 N N . ARG A 1 83 ? -2.612 4.991 29.646 1.00 70.31 83 ARG A N 1
ATOM 652 C CA . ARG A 1 83 ? -3.290 3.795 29.123 1.00 70.31 83 ARG A CA 1
ATOM 653 C C . ARG A 1 83 ? -4.789 4.079 28.969 1.00 70.31 83 ARG A C 1
ATOM 655 O O . ARG A 1 83 ? -5.362 4.721 29.839 1.00 70.31 83 ARG A O 1
ATOM 662 N N . LEU A 1 84 ? -5.404 3.609 27.878 1.00 80.56 84 LEU A N 1
ATOM 663 C CA . LEU A 1 84 ? -6.853 3.739 27.701 1.00 80.56 84 LEU A CA 1
ATOM 664 C C . LEU A 1 84 ? -7.527 2.856 28.754 1.00 80.56 84 LEU A C 1
ATOM 666 O O . LEU A 1 84 ? -7.292 1.652 28.788 1.00 80.56 84 LEU A O 1
ATOM 670 N N . THR A 1 85 ? -8.321 3.433 29.644 1.00 85.81 85 THR A N 1
ATOM 671 C CA . THR A 1 85 ? -8.919 2.676 30.749 1.00 85.81 85 THR A CA 1
ATOM 672 C C . THR A 1 85 ? -10.302 2.139 30.389 1.00 85.81 85 THR A C 1
ATOM 674 O O . THR A 1 85 ? -11.033 2.707 29.574 1.00 85.81 85 THR A O 1
ATOM 677 N N . SER A 1 86 ? -10.726 1.065 31.059 1.00 87.25 86 SER A N 1
ATOM 678 C CA . SER A 1 86 ? -12.095 0.542 30.943 1.00 87.25 86 SER A CA 1
ATOM 679 C C . SER A 1 86 ? -13.154 1.583 31.317 1.00 87.25 86 SER A C 1
ATOM 681 O O . SER A 1 86 ? -14.246 1.583 30.750 1.00 87.25 86 SER A O 1
ATOM 683 N N . ALA A 1 87 ? -12.855 2.470 32.271 1.00 87.69 87 ALA A N 1
ATOM 684 C CA . ALA A 1 87 ? -13.763 3.536 32.686 1.00 87.69 87 ALA A CA 1
ATOM 685 C C . ALA A 1 87 ? -13.953 4.575 31.572 1.00 87.69 87 ALA A C 1
ATOM 687 O O . ALA A 1 87 ? -15.091 4.921 31.250 1.00 87.69 87 ALA A O 1
ATOM 688 N N . GLU A 1 88 ? -12.860 5.006 30.937 1.00 87.06 88 GLU A N 1
ATOM 689 C CA . GLU A 1 88 ? -12.902 5.911 29.784 1.00 87.06 88 GLU A CA 1
ATOM 690 C C . GLU A 1 88 ? -13.648 5.278 28.607 1.00 87.06 88 GLU A C 1
ATOM 692 O O . GLU A 1 88 ? -14.565 5.899 28.074 1.00 87.06 88 GLU A O 1
ATOM 697 N N . MET A 1 89 ? -13.346 4.020 28.259 1.00 90.19 89 MET A N 1
ATOM 698 C CA . MET A 1 89 ? -14.065 3.309 27.193 1.00 90.19 89 MET A CA 1
ATOM 699 C C . MET A 1 89 ? -15.570 3.250 27.463 1.00 90.19 89 MET A C 1
ATOM 701 O O . MET A 1 89 ? -16.370 3.556 26.582 1.00 90.19 89 MET A O 1
ATOM 705 N N . ASN A 1 90 ? -15.980 2.920 28.691 1.00 91.25 90 ASN A N 1
ATOM 706 C CA . ASN A 1 90 ? -17.396 2.908 29.060 1.00 91.25 90 ASN A CA 1
ATOM 707 C C . ASN A 1 90 ? -18.041 4.297 28.976 1.00 91.25 90 ASN A C 1
ATOM 709 O O . ASN A 1 90 ? -19.198 4.411 28.561 1.00 91.25 90 ASN A O 1
ATOM 713 N N . ALA A 1 91 ? -17.330 5.350 29.384 1.00 90.75 91 ALA A N 1
ATOM 714 C CA . ALA A 1 91 ? -17.829 6.716 29.299 1.00 90.75 91 ALA A CA 1
ATOM 715 C C . ALA A 1 91 ? -18.057 7.134 27.841 1.00 90.75 91 ALA A C 1
ATOM 717 O O . ALA A 1 91 ? -19.132 7.635 27.518 1.00 90.75 91 ALA A O 1
ATOM 718 N N . GLU A 1 92 ? -17.097 6.871 26.959 1.00 91.00 92 GLU A N 1
ATOM 719 C CA . GLU A 1 92 ? -17.200 7.201 25.536 1.00 91.00 92 GLU A CA 1
ATOM 720 C C . GLU A 1 92 ? -18.261 6.348 24.824 1.00 91.00 92 GLU A C 1
ATOM 722 O O . GLU A 1 92 ? -19.095 6.896 24.110 1.00 91.00 92 GLU A O 1
ATOM 727 N N . VAL A 1 93 ? -18.371 5.047 25.120 1.00 92.00 93 VAL A N 1
ATOM 728 C CA . VAL A 1 93 ? -19.467 4.201 24.604 1.00 92.00 93 VAL A CA 1
ATOM 729 C C . VAL A 1 93 ? -20.839 4.749 25.008 1.00 92.00 93 VAL A C 1
ATOM 731 O O . VAL A 1 93 ? -21.771 4.762 24.203 1.00 92.00 93 VAL A O 1
ATOM 734 N N . LYS A 1 94 ? -20.998 5.231 26.250 1.00 92.25 94 LYS A N 1
ATOM 735 C CA . LYS A 1 94 ? -22.255 5.864 26.692 1.00 92.25 94 LYS A CA 1
ATOM 736 C C . LYS A 1 94 ? -22.574 7.132 25.899 1.00 92.25 94 LYS A C 1
ATOM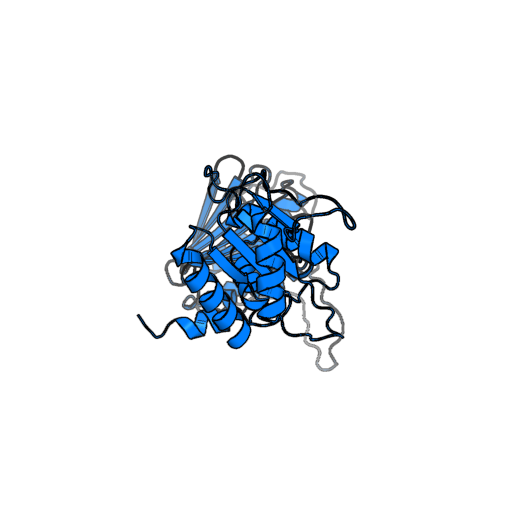 738 O O . LYS A 1 94 ? -23.756 7.424 25.717 1.00 92.25 94 LYS A O 1
ATOM 743 N N . LYS A 1 95 ? -21.564 7.890 25.457 1.00 92.06 95 LYS A N 1
ATOM 744 C CA . LYS A 1 95 ? -21.764 9.046 24.573 1.00 92.06 95 LYS A CA 1
ATOM 745 C C . LYS A 1 95 ? -22.131 8.586 23.161 1.00 92.06 95 LYS A C 1
ATOM 747 O O . LYS A 1 95 ? -23.157 9.035 22.656 1.00 92.06 95 LYS A O 1
ATOM 752 N N . ALA A 1 96 ? -21.393 7.630 22.598 1.00 92.25 96 ALA A N 1
ATOM 753 C CA . ALA A 1 96 ? -21.577 7.149 21.228 1.00 92.25 96 ALA A CA 1
ATOM 754 C C . ALA A 1 96 ? -22.958 6.518 21.005 1.00 92.25 96 ALA A C 1
ATOM 756 O O . ALA A 1 96 ? -23.560 6.678 19.950 1.00 92.25 96 ALA A O 1
ATOM 757 N N . LYS A 1 97 ? -23.539 5.884 22.030 1.00 91.50 97 LYS A N 1
ATOM 758 C CA . LYS A 1 97 ? -24.924 5.380 21.989 1.00 91.50 97 LYS A CA 1
ATOM 759 C C . LYS A 1 97 ? -25.996 6.454 21.774 1.00 91.50 97 LYS A C 1
ATOM 761 O O . LYS A 1 97 ? -27.134 6.105 21.468 1.00 91.50 97 LYS A O 1
ATOM 766 N N . ARG A 1 98 ? -25.668 7.732 21.985 1.00 92.31 98 ARG A N 1
ATOM 767 C CA . ARG A 1 98 ? -26.564 8.868 21.724 1.00 92.31 98 ARG A CA 1
ATOM 768 C C . ARG A 1 98 ? -26.385 9.454 20.323 1.00 92.31 98 ARG A C 1
ATOM 770 O O . ARG A 1 98 ? -27.148 10.345 19.969 1.00 92.31 98 ARG A O 1
ATOM 777 N N . PHE A 1 99 ? -25.406 8.975 19.554 1.00 92.44 99 PHE A N 1
ATOM 778 C CA . PHE A 1 99 ? -25.208 9.381 18.168 1.00 92.44 99 PHE A CA 1
ATOM 779 C C . PHE A 1 99 ? -26.445 9.020 17.332 1.00 92.44 99 PHE A C 1
ATOM 781 O O . PHE A 1 99 ? -27.054 7.964 17.538 1.00 92.44 99 PHE A O 1
ATOM 788 N N . GLN A 1 100 ? -26.831 9.921 16.428 1.00 90.44 100 GLN A N 1
ATOM 789 C CA . GLN A 1 100 ? -28.008 9.776 15.577 1.00 90.44 100 GLN A CA 1
ATOM 790 C C . GLN A 1 100 ? -27.634 10.021 14.109 1.00 90.44 100 GLN A C 1
ATOM 792 O O . GLN A 1 100 ? -27.052 11.068 13.825 1.00 90.44 100 GLN A O 1
ATOM 797 N N . PRO A 1 101 ? -28.013 9.121 13.180 1.00 90.50 101 PRO A N 1
ATOM 798 C CA . PRO A 1 101 ? -28.688 7.832 13.402 1.00 90.50 101 PRO A CA 1
ATOM 799 C C . PRO A 1 101 ? -27.841 6.844 14.221 1.00 90.50 101 PRO A C 1
ATOM 801 O O . PRO A 1 101 ? -26.622 6.950 14.241 1.00 90.50 101 PRO A O 1
ATOM 804 N N . ARG A 1 102 ? -28.475 5.900 14.930 1.00 92.12 102 ARG A N 1
ATOM 805 C CA . ARG A 1 102 ? -27.779 5.002 15.875 1.00 92.12 102 ARG A CA 1
ATOM 806 C C . ARG A 1 102 ? -26.603 4.257 15.232 1.00 92.12 102 ARG A C 1
ATOM 808 O O . ARG A 1 102 ? -26.741 3.694 14.150 1.00 92.12 102 ARG A O 1
ATOM 815 N N . LEU A 1 103 ? -25.491 4.185 15.966 1.00 93.50 103 LEU A N 1
ATOM 816 C CA . LEU A 1 103 ? -24.340 3.359 15.606 1.00 93.50 103 LEU A CA 1
ATOM 817 C C . LEU A 1 103 ? -24.542 1.897 16.013 1.00 93.50 103 LEU A C 1
ATOM 819 O O . LEU A 1 103 ? -25.052 1.612 17.101 1.00 93.50 103 LEU A O 1
ATOM 823 N N . ASN A 1 104 ? -24.036 0.987 15.185 1.00 94.06 104 ASN A N 1
ATOM 824 C CA . ASN A 1 104 ? -23.950 -0.443 15.478 1.00 94.06 104 ASN A CA 1
ATOM 825 C C . ASN A 1 104 ? -22.533 -0.884 15.859 1.00 94.06 104 ASN A C 1
ATOM 827 O O . ASN A 1 104 ? -22.368 -1.919 16.497 1.00 94.06 104 ASN A O 1
ATOM 831 N N . ALA A 1 105 ? -21.518 -0.095 15.523 1.00 95.06 105 ALA A N 1
ATOM 832 C CA . ALA A 1 105 ? -20.140 -0.375 15.893 1.00 95.06 105 ALA A CA 1
ATOM 833 C C . ALA A 1 105 ? -19.407 0.913 16.267 1.00 95.06 105 ALA A C 1
ATOM 835 O O . ALA A 1 105 ? -19.646 1.971 15.681 1.00 95.06 105 ALA A O 1
ATOM 836 N N . LEU A 1 106 ? -18.493 0.802 17.227 1.00 96.25 106 LEU A N 1
ATOM 837 C CA . LEU A 1 106 ? -17.526 1.839 17.559 1.00 96.25 106 LEU A CA 1
ATOM 838 C C . LEU A 1 106 ? -16.118 1.240 17.572 1.00 96.25 106 LEU A C 1
ATOM 840 O O . LEU A 1 106 ? -15.871 0.222 18.223 1.00 96.25 106 LEU A O 1
ATOM 844 N N . ALA A 1 107 ? -15.185 1.893 16.887 1.00 96.25 107 ALA A N 1
ATOM 845 C CA . ALA A 1 107 ? -13.763 1.595 16.969 1.00 96.25 107 ALA A CA 1
ATOM 846 C C . ALA A 1 107 ? -13.030 2.690 17.753 1.00 96.25 107 ALA A C 1
ATOM 848 O O . ALA A 1 107 ? -13.171 3.871 17.452 1.00 96.25 107 ALA A O 1
ATOM 849 N N . PHE A 1 108 ? -12.221 2.312 18.742 1.00 94.75 108 PHE A N 1
ATOM 850 C CA . PHE A 1 108 ? -11.218 3.210 19.317 1.00 94.75 108 PHE A CA 1
ATOM 851 C C . PHE A 1 108 ? -9.911 3.063 18.548 1.00 94.75 108 PHE A C 1
ATOM 853 O O . PHE A 1 108 ? -9.251 2.035 18.676 1.00 94.75 108 PHE A O 1
ATOM 860 N N . ALA A 1 109 ? -9.523 4.087 17.796 1.00 94.56 109 ALA A N 1
ATOM 861 C CA . ALA A 1 109 ? -8.226 4.166 17.137 1.00 94.56 109 ALA A CA 1
ATOM 862 C C . ALA A 1 109 ? -7.230 4.886 18.053 1.00 94.56 109 ALA A C 1
ATOM 864 O O . ALA A 1 109 ? -7.522 5.975 18.549 1.00 94.56 109 ALA A O 1
ATOM 865 N N . THR A 1 110 ? -6.058 4.303 18.306 1.00 91.19 110 THR A N 1
ATOM 866 C CA . THR A 1 110 ? -5.051 4.886 19.209 1.00 91.19 110 THR A CA 1
ATOM 867 C C . THR A 1 110 ? -3.643 4.783 18.638 1.00 91.19 110 THR A C 1
ATOM 869 O O . THR A 1 110 ? -3.272 3.762 18.075 1.00 91.19 110 THR A O 1
ATOM 872 N N . THR A 1 111 ? -2.821 5.814 18.861 1.00 88.38 111 THR A N 1
ATOM 873 C CA . THR A 1 111 ? -1.378 5.804 18.536 1.00 88.38 111 THR A CA 1
ATOM 874 C C . THR A 1 111 ? -0.537 4.982 19.523 1.00 88.38 111 THR A C 1
ATOM 876 O O . THR A 1 111 ? 0.680 4.881 19.385 1.00 88.38 111 THR A O 1
ATOM 879 N N . ALA A 1 112 ? -1.169 4.401 20.546 1.00 86.12 112 ALA A N 1
ATOM 880 C CA . ALA A 1 112 ? -0.513 3.523 21.509 1.00 86.12 112 ALA A CA 1
ATOM 881 C C . ALA A 1 112 ? -0.277 2.110 20.939 1.00 86.12 112 ALA A C 1
ATOM 883 O O . ALA A 1 112 ? -1.129 1.631 20.184 1.00 86.12 112 ALA A O 1
ATOM 884 N N . PRO A 1 113 ? 0.795 1.418 21.368 1.00 86.06 113 PRO A N 1
ATOM 885 C CA . PRO A 1 113 ? 1.012 0.009 21.051 1.00 86.06 113 PRO A CA 1
ATOM 886 C C . PRO A 1 113 ? -0.132 -0.888 21.531 1.00 86.06 113 PRO A C 1
ATOM 888 O O . PRO A 1 113 ? -0.926 -0.507 22.404 1.00 86.06 113 PRO A O 1
ATOM 891 N N . ARG A 1 114 ? -0.187 -2.100 20.981 1.00 87.25 114 ARG A N 1
ATOM 892 C CA . ARG A 1 114 ? -1.123 -3.145 21.389 1.00 87.25 114 ARG A CA 1
ATOM 893 C C . ARG A 1 114 ? -0.979 -3.444 22.880 1.00 87.25 114 ARG A C 1
ATOM 895 O O . ARG A 1 114 ? 0.120 -3.588 23.408 1.00 87.25 114 ARG A O 1
ATOM 902 N N . ASP A 1 115 ? -2.117 -3.556 23.554 1.00 89.81 115 ASP A N 1
ATOM 903 C CA . ASP A 1 115 ? -2.176 -3.738 24.999 1.00 89.81 115 ASP A CA 1
ATOM 904 C C . ASP A 1 115 ? -3.257 -4.763 25.363 1.00 89.81 115 ASP A C 1
ATOM 906 O O . ASP A 1 115 ? -4.443 -4.569 25.080 1.00 89.81 115 ASP A O 1
ATOM 910 N N . GLU A 1 116 ? -2.836 -5.852 26.010 1.00 91.81 116 GLU A N 1
ATOM 911 C CA . GLU A 1 116 ? -3.707 -6.979 26.354 1.00 91.81 116 GLU A CA 1
ATOM 912 C C . GLU A 1 116 ? -4.894 -6.554 27.225 1.00 91.81 116 GLU A C 1
ATOM 914 O O . GLU A 1 116 ? -6.031 -6.929 26.940 1.00 91.81 116 GLU A O 1
ATOM 919 N N . GLY A 1 117 ? -4.659 -5.734 28.251 1.00 91.19 117 GLY A N 1
ATOM 920 C CA . GLY A 1 117 ? -5.712 -5.306 29.174 1.00 91.19 117 GLY A CA 1
ATOM 921 C C . GLY A 1 117 ? -6.719 -4.357 28.525 1.00 91.19 117 GLY A C 1
ATOM 922 O O . GLY A 1 117 ? -7.911 -4.439 28.819 1.00 91.19 117 GLY A O 1
ATOM 923 N N . VAL A 1 118 ? -6.279 -3.498 27.599 1.00 90.38 118 VAL A N 1
ATOM 924 C CA . VAL A 1 118 ? -7.179 -2.647 26.803 1.00 90.38 118 VAL A CA 1
ATOM 925 C C . VAL A 1 118 ? -8.049 -3.508 25.888 1.00 90.38 118 VAL A C 1
ATOM 927 O O . VAL A 1 118 ? -9.267 -3.325 25.839 1.00 90.38 118 VAL A O 1
ATOM 930 N N . GLN A 1 119 ? -7.451 -4.477 25.194 1.00 93.25 119 GLN A N 1
ATOM 931 C CA . GLN A 1 119 ? -8.189 -5.380 24.313 1.00 93.25 119 GLN A CA 1
ATOM 932 C C . GLN A 1 119 ? -9.160 -6.273 25.098 1.00 93.25 119 GLN A C 1
ATOM 934 O O . GLN A 1 119 ? -10.309 -6.447 24.691 1.00 93.25 119 GLN A O 1
ATOM 939 N N . GLU A 1 120 ? -8.737 -6.817 26.240 1.00 94.56 120 GLU A N 1
ATOM 940 C CA . GLU A 1 120 ? -9.591 -7.617 27.117 1.00 94.56 120 GLU A CA 1
ATOM 941 C C . GLU A 1 120 ? -10.768 -6.794 27.651 1.00 94.56 120 GLU A C 1
ATOM 943 O O . GLU A 1 120 ? -11.911 -7.258 27.625 1.00 94.56 120 GLU A O 1
ATOM 948 N N . ALA A 1 121 ? -10.520 -5.554 28.076 1.00 93.19 121 ALA A N 1
ATOM 949 C CA . ALA A 1 121 ? -11.571 -4.645 28.509 1.00 93.19 121 ALA A CA 1
ATOM 950 C C . ALA A 1 121 ? -12.585 -4.368 27.390 1.00 93.19 121 ALA A C 1
ATOM 952 O O . ALA A 1 121 ? -13.790 -4.459 27.634 1.00 93.19 121 ALA A O 1
ATOM 953 N N . ALA A 1 122 ? -12.126 -4.107 26.162 1.00 93.31 122 ALA A N 1
ATOM 954 C CA . ALA A 1 122 ? -13.011 -3.922 25.014 1.00 93.31 122 ALA A CA 1
ATOM 955 C C . ALA A 1 122 ? -13.853 -5.178 24.730 1.00 93.31 122 ALA A C 1
ATOM 957 O O . ALA A 1 122 ? -15.070 -5.071 24.574 1.00 93.31 122 ALA A O 1
ATOM 958 N N . ARG A 1 123 ? -13.249 -6.378 24.768 1.00 94.81 123 ARG A N 1
ATOM 959 C CA . ARG A 1 123 ? -13.974 -7.656 24.625 1.00 94.81 123 ARG A CA 1
ATOM 960 C C . ARG A 1 123 ? -15.039 -7.839 25.709 1.00 94.81 123 ARG A C 1
ATOM 962 O O . ARG A 1 123 ? -16.168 -8.208 25.391 1.00 94.81 123 ARG A O 1
ATOM 969 N N . LYS A 1 124 ? -14.718 -7.547 26.976 1.00 95.12 124 LYS A N 1
ATOM 970 C CA . LYS A 1 124 ? -15.669 -7.631 28.100 1.00 95.12 124 LYS A CA 1
ATOM 971 C C . LYS A 1 124 ? -16.823 -6.637 27.948 1.00 95.12 124 LYS A C 1
ATOM 973 O O . LYS A 1 124 ? -17.973 -7.019 28.163 1.00 95.12 124 LYS A O 1
ATOM 978 N N . ILE A 1 125 ? -16.540 -5.395 27.550 1.00 93.06 125 ILE A N 1
ATOM 979 C CA . ILE A 1 125 ? -17.566 -4.373 27.292 1.00 93.06 125 ILE A CA 1
ATOM 980 C C . ILE A 1 125 ? -18.481 -4.826 26.148 1.00 93.06 125 ILE A C 1
ATOM 982 O O . ILE A 1 125 ? -19.698 -4.839 26.323 1.00 93.06 125 ILE A O 1
ATOM 986 N N . THR A 1 126 ? -17.922 -5.277 25.021 1.00 93.50 126 THR A N 1
ATOM 987 C CA . THR A 1 126 ? -18.704 -5.820 23.897 1.00 93.50 126 THR A CA 1
ATOM 988 C C . THR A 1 126 ? -19.587 -6.979 24.347 1.00 93.50 126 THR A C 1
ATOM 990 O O . THR A 1 126 ? -20.795 -6.921 24.150 1.00 93.50 126 THR A O 1
ATOM 993 N N . ALA A 1 127 ? -19.039 -7.973 25.052 1.00 92.62 127 ALA A N 1
ATOM 994 C CA . ALA A 1 127 ? -19.809 -9.117 25.544 1.00 92.62 127 ALA A CA 1
ATOM 995 C C . ALA A 1 127 ? -20.969 -8.710 26.475 1.00 92.62 127 ALA A C 1
ATOM 997 O O . ALA A 1 127 ? -22.036 -9.325 26.452 1.00 92.62 127 ALA A O 1
ATOM 998 N N . GLN A 1 128 ? -20.795 -7.664 27.289 1.00 91.81 128 GLN A N 1
ATOM 999 C CA . GLN A 1 128 ? -21.869 -7.120 28.125 1.00 91.81 128 GLN A CA 1
ATOM 1000 C C . GLN A 1 128 ? -22.940 -6.390 27.298 1.00 91.81 128 GLN A C 1
ATOM 1002 O O . GLN A 1 128 ? -24.131 -6.519 27.589 1.00 91.81 128 GLN A O 1
ATOM 1007 N N . LEU A 1 129 ? -22.537 -5.643 26.268 1.00 88.44 129 LEU A N 1
ATOM 1008 C CA . LEU A 1 129 ? -23.434 -4.898 25.380 1.00 88.44 129 LEU A CA 1
ATOM 1009 C C . LEU A 1 129 ? -24.249 -5.810 24.463 1.00 88.44 129 LEU A C 1
ATOM 1011 O O . LEU A 1 129 ? -25.450 -5.579 24.295 1.00 88.44 129 LEU A O 1
ATOM 1015 N N . SER A 1 130 ? -23.632 -6.871 23.941 1.00 87.25 130 SER A N 1
ATOM 1016 C CA . SER A 1 130 ? -24.257 -7.849 23.044 1.00 87.25 130 SER A CA 1
ATOM 1017 C C . SER A 1 130 ? -25.465 -8.555 23.665 1.00 87.25 130 SER A C 1
ATOM 1019 O O . SER A 1 130 ? -26.359 -8.983 22.944 1.00 87.25 130 SER A O 1
ATOM 1021 N N . LYS A 1 131 ? -25.562 -8.606 25.003 1.00 87.44 131 LYS A N 1
ATOM 1022 C CA . LYS A 1 131 ? -26.740 -9.145 25.711 1.00 87.44 131 LYS A CA 1
ATOM 1023 C C . LYS A 1 131 ? -28.009 -8.308 25.526 1.00 87.44 131 LYS A C 1
ATOM 1025 O O . LYS A 1 131 ? -29.094 -8.781 25.842 1.00 87.44 131 LYS A O 1
ATOM 1030 N N . ARG A 1 132 ? -27.883 -7.042 25.114 1.00 85.88 132 ARG A N 1
ATOM 1031 C CA . ARG A 1 132 ? -29.001 -6.079 25.046 1.00 85.88 132 ARG A CA 1
ATOM 1032 C C . ARG A 1 132 ? -29.100 -5.352 23.708 1.00 85.88 132 ARG A C 1
ATOM 1034 O O . ARG A 1 132 ? -30.154 -4.815 23.389 1.00 85.88 132 ARG A O 1
ATOM 1041 N N . THR A 1 133 ? -28.007 -5.271 22.956 1.00 87.06 133 THR A N 1
ATOM 1042 C CA . THR A 1 133 ? -27.907 -4.483 21.722 1.00 87.06 133 THR A CA 1
ATOM 1043 C C . THR A 1 133 ? -26.962 -5.153 20.734 1.00 87.06 133 THR A C 1
ATOM 1045 O O . THR A 1 133 ? -26.028 -5.816 21.163 1.00 87.06 133 THR A O 1
ATOM 1048 N N . ARG A 1 134 ? -27.105 -4.885 19.431 1.00 85.69 134 ARG A N 1
ATOM 1049 C CA . ARG A 1 134 ? -26.122 -5.293 18.406 1.00 85.69 134 ARG A CA 1
ATOM 1050 C C . ARG A 1 134 ? -24.839 -4.440 18.387 1.00 85.69 134 ARG A C 1
ATOM 1052 O O . ARG A 1 134 ? -23.991 -4.648 17.534 1.00 85.69 134 ARG A O 1
ATOM 1059 N N . PHE A 1 135 ? -24.697 -3.503 19.330 1.00 89.94 135 PHE A N 1
ATOM 1060 C CA . PHE A 1 135 ? -23.558 -2.592 19.417 1.00 89.94 135 PHE A CA 1
ATOM 1061 C C . PHE A 1 135 ? -22.256 -3.333 19.746 1.00 89.94 135 PHE A C 1
ATOM 1063 O O . PHE A 1 135 ? -22.164 -3.974 20.797 1.00 89.94 135 PHE A O 1
ATOM 1070 N N . THR A 1 136 ? -21.241 -3.191 18.897 1.00 92.94 136 THR A N 1
ATOM 1071 C CA . THR A 1 136 ? -19.908 -3.776 19.091 1.00 92.94 136 THR A CA 1
ATOM 1072 C C . THR A 1 136 ? -18.856 -2.705 19.366 1.00 92.94 136 THR A C 1
ATOM 1074 O O . THR A 1 136 ? -18.943 -1.573 18.889 1.00 92.94 136 THR A O 1
ATOM 1077 N N . LEU A 1 137 ? -17.851 -3.070 20.163 1.00 94.44 137 LEU A N 1
ATOM 1078 C CA . LEU A 1 137 ? -16.683 -2.243 20.438 1.00 94.44 137 LEU A CA 1
ATOM 1079 C C . LEU A 1 137 ? -15.407 -2.970 20.009 1.00 94.44 137 LEU A C 1
ATOM 1081 O O . LEU A 1 137 ? -15.169 -4.107 20.424 1.00 94.44 137 LEU A O 1
ATOM 1085 N N . SER A 1 138 ? -14.564 -2.283 19.243 1.00 94.38 138 SER A N 1
ATOM 1086 C CA . SER A 1 138 ? -13.206 -2.726 18.908 1.00 94.38 138 SER A CA 1
ATOM 1087 C C . SER A 1 138 ? -12.170 -1.671 19.283 1.00 94.38 138 SER A C 1
ATOM 1089 O O . SER A 1 138 ? -12.474 -0.480 19.314 1.00 94.38 138 SER A O 1
ATOM 1091 N N . VAL A 1 139 ? -10.935 -2.102 19.528 1.00 94.62 139 VAL A N 1
ATOM 1092 C CA . VAL A 1 139 ? -9.783 -1.213 19.719 1.00 94.62 139 VAL A CA 1
ATOM 1093 C C . VAL A 1 139 ? -8.766 -1.527 18.635 1.00 94.62 139 VAL A C 1
ATOM 1095 O O . VAL A 1 139 ? -8.438 -2.691 18.432 1.00 94.62 139 VAL A O 1
ATOM 1098 N N . TRP A 1 140 ? -8.294 -0.480 17.971 1.00 95.00 140 TRP A N 1
ATOM 1099 C CA . TRP A 1 140 ? -7.262 -0.501 16.948 1.00 95.00 140 TRP A CA 1
ATOM 1100 C C . TRP A 1 140 ? -6.044 0.222 17.507 1.00 95.00 140 TRP A C 1
ATOM 1102 O O . TRP A 1 140 ? -6.035 1.450 17.642 1.00 95.00 140 TRP A O 1
ATOM 1112 N N . SER A 1 141 ? -5.050 -0.565 17.910 1.00 91.56 141 SER A N 1
ATOM 1113 C CA . SER A 1 141 ? -3.749 -0.052 18.328 1.00 91.56 141 SER A CA 1
ATOM 1114 C C . SER A 1 141 ? -2.967 0.495 17.140 1.00 91.56 141 SER A C 1
ATOM 1116 O O . SER A 1 141 ? -3.336 0.275 15.985 1.00 91.56 141 SER A O 1
ATOM 1118 N N . TRP A 1 142 ? -1.863 1.184 17.414 1.00 89.81 142 TRP A N 1
ATOM 1119 C CA . TRP A 1 142 ? -0.997 1.668 16.347 1.00 89.81 142 TRP A CA 1
ATOM 1120 C C . TRP A 1 142 ? -0.432 0.526 15.501 1.00 89.81 142 TRP A C 1
ATOM 1122 O O . TRP A 1 142 ? -0.301 0.679 14.290 1.00 89.81 142 TRP A O 1
ATOM 1132 N N . ASP A 1 143 ? -0.163 -0.622 16.123 1.00 84.50 143 ASP A N 1
ATOM 1133 C CA . ASP A 1 143 ? 0.286 -1.823 15.422 1.00 84.50 143 ASP A CA 1
ATOM 1134 C C . ASP A 1 143 ? -0.798 -2.310 14.444 1.00 84.50 143 ASP A C 1
ATOM 1136 O O . ASP A 1 143 ? -0.518 -2.518 13.268 1.00 84.50 143 ASP A O 1
ATOM 1140 N N . ASP A 1 144 ? -2.061 -2.374 14.887 1.00 90.81 144 ASP A N 1
ATOM 1141 C CA . ASP A 1 144 ? -3.189 -2.792 14.036 1.00 90.81 144 ASP A CA 1
ATOM 1142 C C . ASP A 1 144 ? -3.428 -1.805 12.874 1.00 90.81 144 ASP A C 1
ATOM 1144 O O . ASP A 1 144 ? -3.680 -2.211 11.741 1.00 90.81 144 ASP A O 1
ATOM 1148 N N . ILE A 1 145 ? -3.327 -0.499 13.145 1.00 93.25 145 ILE A N 1
ATOM 1149 C CA . ILE A 1 145 ? -3.457 0.561 12.133 1.00 93.25 145 ILE A CA 1
ATOM 1150 C C . ILE A 1 145 ? -2.312 0.474 11.120 1.00 93.25 145 ILE A C 1
ATOM 1152 O O . ILE A 1 145 ? -2.552 0.560 9.918 1.00 93.25 145 ILE A O 1
ATOM 1156 N N . SER A 1 146 ? -1.079 0.272 11.587 1.00 82.75 146 SER A N 1
ATOM 1157 C CA . SER A 1 146 ? 0.104 0.149 10.729 1.00 82.75 146 SER A CA 1
ATOM 1158 C C . SER A 1 146 ? 0.004 -1.060 9.802 1.00 82.75 146 SER A C 1
ATOM 1160 O O . SER A 1 146 ? 0.244 -0.930 8.601 1.00 82.75 146 SER A O 1
ATOM 1162 N N . ASP A 1 147 ? -0.424 -2.210 10.328 1.00 80.12 147 ASP A N 1
ATOM 1163 C CA . ASP A 1 147 ? -0.657 -3.421 9.536 1.00 80.12 147 ASP A CA 1
ATOM 1164 C C . ASP A 1 147 ? -1.710 -3.184 8.441 1.00 80.12 147 ASP A C 1
ATOM 1166 O O . ASP A 1 147 ? -1.576 -3.662 7.311 1.00 80.12 147 ASP A O 1
ATOM 1170 N N . GLU A 1 148 ? -2.758 -2.419 8.749 1.00 86.50 148 GLU A N 1
ATOM 1171 C CA . GLU A 1 148 ? -3.839 -2.128 7.808 1.00 86.50 148 GLU A CA 1
ATOM 1172 C C . GLU A 1 148 ? -3.449 -1.085 6.746 1.00 86.50 148 GLU A C 1
ATOM 1174 O O . GLU A 1 148 ? -3.873 -1.201 5.590 1.00 86.50 148 GLU A O 1
ATOM 1179 N N . LEU A 1 149 ? -2.593 -0.118 7.100 1.00 80.62 149 LEU A N 1
ATOM 1180 C CA . LEU A 1 149 ? -1.983 0.837 6.167 1.00 80.62 149 LEU A CA 1
ATOM 1181 C C . LEU A 1 149 ? -1.055 0.141 5.166 1.00 80.62 149 LEU A C 1
ATOM 1183 O O . LEU A 1 149 ? -1.078 0.472 3.982 1.00 80.62 149 LEU A O 1
ATOM 1187 N N . CYS A 1 150 ? -0.285 -0.862 5.599 1.00 72.19 150 CYS A N 1
ATOM 1188 C CA . CYS A 1 150 ? 0.566 -1.658 4.707 1.00 72.19 150 CYS A CA 1
ATOM 1189 C C . CYS A 1 150 ? -0.236 -2.382 3.612 1.00 72.19 150 CYS A C 1
ATOM 1191 O O . CYS A 1 150 ? 0.269 -2.591 2.510 1.00 72.19 150 CYS A O 1
ATOM 1193 N N . LYS A 1 151 ? -1.505 -2.718 3.875 1.00 73.00 151 LYS A N 1
ATOM 1194 C CA . LYS A 1 151 ? -2.424 -3.307 2.883 1.00 73.00 151 LYS A CA 1
ATOM 1195 C C . LYS A 1 151 ? -3.030 -2.262 1.936 1.00 73.00 151 LYS A C 1
ATOM 1197 O O . LYS A 1 151 ? -3.677 -2.638 0.961 1.00 73.00 151 LYS A O 1
ATOM 1202 N N . ARG A 1 152 ? -2.834 -0.964 2.205 1.00 76.50 152 ARG A N 1
ATOM 1203 C CA . ARG A 1 152 ? -3.450 0.173 1.494 1.00 76.50 152 ARG A CA 1
ATOM 1204 C C . ARG A 1 152 ? -2.401 1.190 1.048 1.00 76.50 152 ARG A C 1
ATOM 1206 O O . ARG A 1 152 ? -2.310 2.284 1.613 1.00 76.50 152 ARG A O 1
ATOM 1213 N N . PRO A 1 153 ? -1.636 0.876 -0.015 1.00 68.69 153 PRO A N 1
ATOM 1214 C CA . PRO A 1 153 ? -0.542 1.727 -0.473 1.00 68.69 153 PRO A CA 1
ATOM 1215 C C . PRO A 1 153 ? -0.958 3.169 -0.779 1.00 68.69 153 PRO A C 1
ATOM 1217 O O . PRO A 1 153 ? -0.177 4.078 -0.539 1.00 68.69 153 PRO A O 1
ATOM 1220 N N . HIS A 1 154 ? -2.181 3.396 -1.267 1.00 68.88 154 HIS A N 1
ATOM 1221 C CA . HIS A 1 154 ? -2.659 4.738 -1.607 1.00 68.88 154 HIS A CA 1
ATOM 1222 C C . HIS A 1 154 ? -2.899 5.619 -0.363 1.00 68.88 154 HIS A C 1
ATOM 1224 O O . HIS A 1 154 ? -2.545 6.798 -0.375 1.00 68.88 154 HIS A O 1
ATOM 1230 N N . VAL A 1 155 ? -3.433 5.055 0.731 1.00 80.31 155 VAL A N 1
ATOM 1231 C CA . VAL A 1 155 ? -3.578 5.766 2.016 1.00 80.31 155 VAL A CA 1
ATOM 1232 C C . VAL A 1 155 ? -2.200 6.005 2.627 1.00 80.31 155 VAL A C 1
ATOM 1234 O O . VAL A 1 155 ? -1.874 7.127 3.015 1.00 80.31 155 VAL A O 1
ATOM 1237 N N . LEU A 1 156 ? -1.355 4.970 2.650 1.00 75.69 156 LEU A N 1
ATOM 1238 C CA . LEU A 1 156 ? 0.004 5.061 3.178 1.00 75.69 156 LEU A CA 1
ATOM 1239 C C . LEU A 1 156 ? 0.832 6.125 2.436 1.00 75.69 156 LEU A C 1
ATOM 1241 O O . LEU A 1 156 ? 1.517 6.914 3.079 1.00 75.69 156 LEU A O 1
ATOM 1245 N N . GLN A 1 157 ? 0.716 6.212 1.108 1.00 69.31 157 GLN A N 1
ATOM 1246 C CA . GLN A 1 157 ? 1.404 7.213 0.286 1.00 69.31 157 GLN A CA 1
ATOM 1247 C C . GLN A 1 157 ? 0.964 8.641 0.586 1.00 69.31 157 GLN A C 1
ATOM 1249 O O . GLN A 1 157 ? 1.799 9.544 0.625 1.00 69.31 157 GLN A O 1
ATOM 1254 N N . ARG A 1 158 ? -0.334 8.855 0.808 1.00 78.00 158 ARG A N 1
ATOM 1255 C CA . ARG A 1 158 ? -0.878 10.180 1.109 1.00 78.00 158 ARG A CA 1
ATOM 1256 C C . ARG A 1 158 ? -0.375 10.723 2.446 1.00 78.00 158 ARG A C 1
ATOM 1258 O O . ARG A 1 158 ? -0.067 11.908 2.536 1.00 78.00 158 ARG A O 1
ATOM 1265 N N . HIS A 1 159 ? -0.303 9.866 3.462 1.00 80.69 159 HIS A N 1
ATOM 1266 C CA . HIS A 1 159 ? 0.029 10.268 4.836 1.00 80.69 159 HIS A CA 1
ATOM 1267 C C . HIS A 1 159 ? 1.509 10.138 5.185 1.00 80.69 159 HIS A C 1
ATOM 1269 O O . HIS A 1 159 ? 2.007 10.867 6.039 1.00 80.69 159 HIS A O 1
ATOM 1275 N N . TYR A 1 160 ? 2.223 9.240 4.511 1.00 70.19 160 TYR A N 1
ATOM 1276 C CA . TYR A 1 160 ? 3.652 9.019 4.702 1.00 70.19 160 TYR A CA 1
ATOM 1277 C C . TYR A 1 160 ? 4.412 9.094 3.377 1.00 70.19 160 TYR A C 1
ATOM 1279 O O . TYR A 1 160 ? 5.132 8.150 3.035 1.00 70.19 160 TYR A O 1
ATOM 1287 N N . PRO A 1 161 ? 4.303 10.201 2.617 1.00 63.38 161 PRO A N 1
ATOM 1288 C CA . PRO A 1 161 ? 4.946 10.321 1.314 1.00 63.38 161 PRO A CA 1
ATOM 1289 C C . PRO A 1 161 ? 6.460 10.117 1.392 1.00 63.38 161 PRO A C 1
ATOM 1291 O O . PRO A 1 161 ? 7.045 9.675 0.415 1.00 63.38 161 PRO A O 1
ATOM 1294 N N . GLN A 1 162 ? 7.102 10.351 2.541 1.00 58.69 162 GLN A N 1
ATOM 1295 C CA . GLN A 1 162 ? 8.525 10.085 2.771 1.00 58.69 162 GLN A CA 1
ATOM 1296 C C . GLN A 1 162 ? 8.925 8.614 2.588 1.00 58.69 162 GLN A C 1
ATOM 1298 O O . GLN A 1 162 ? 10.057 8.350 2.197 1.00 58.69 162 GLN A O 1
ATOM 1303 N N . PHE A 1 163 ? 8.012 7.659 2.805 1.00 55.16 163 PHE A N 1
ATOM 1304 C CA . PHE A 1 163 ? 8.255 6.251 2.461 1.00 55.16 163 PHE A CA 1
ATOM 1305 C C . PHE A 1 163 ? 8.222 6.001 0.948 1.00 55.16 163 PHE A C 1
ATOM 1307 O O . PHE A 1 163 ? 8.647 4.948 0.490 1.00 55.16 163 PHE A O 1
ATOM 1314 N N . PHE A 1 164 ? 7.760 6.988 0.180 1.00 55.06 164 PHE A N 1
ATOM 1315 C CA . PHE A 1 164 ? 7.623 6.977 -1.273 1.00 55.06 164 PHE A CA 1
ATOM 1316 C C . PHE A 1 164 ? 8.498 8.056 -1.939 1.00 55.06 164 PHE A C 1
ATOM 1318 O O . PHE A 1 164 ? 8.505 8.157 -3.163 1.00 55.06 164 PHE A O 1
ATOM 1325 N N . GLN A 1 165 ? 9.264 8.844 -1.164 1.00 41.94 165 GLN A N 1
ATOM 1326 C CA . GLN A 1 165 ? 10.166 9.893 -1.670 1.00 4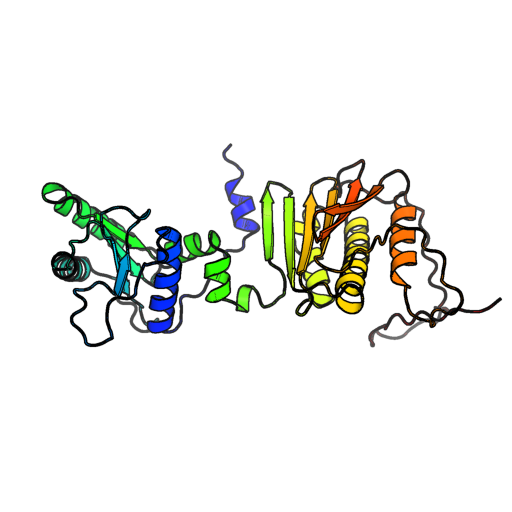1.94 165 GLN A CA 1
ATOM 1327 C C . GLN A 1 165 ? 11.506 9.359 -2.201 1.00 41.94 165 GLN A C 1
ATOM 1329 O O . GLN A 1 165 ? 12.384 10.140 -2.553 1.00 41.94 165 GLN A O 1
ATOM 1334 N N . ARG A 1 166 ? 11.649 8.041 -2.345 1.00 42.94 166 ARG A N 1
ATOM 1335 C CA . ARG A 1 166 ? 12.651 7.419 -3.224 1.00 42.94 166 ARG A CA 1
ATOM 1336 C C . ARG A 1 166 ? 11.935 6.528 -4.230 1.00 42.94 166 ARG A C 1
ATOM 1338 O O . ARG A 1 166 ? 11.825 5.318 -4.099 1.00 42.94 166 ARG A O 1
ATOM 1345 N N . VAL A 1 167 ? 11.248 7.261 -5.094 1.00 43.03 167 VAL A N 1
ATOM 1346 C CA . VAL A 1 167 ? 10.713 6.971 -6.421 1.00 43.03 167 VAL A CA 1
ATOM 1347 C C . VAL A 1 167 ? 10.650 5.501 -6.829 1.00 43.03 167 VAL A C 1
ATOM 1349 O O . VAL A 1 167 ? 11.443 5.001 -7.617 1.00 43.03 167 VAL A O 1
ATOM 1352 N N . GLY A 1 168 ? 9.573 4.865 -6.384 1.00 50.81 168 GLY A N 1
ATOM 1353 C CA . GLY A 1 168 ? 8.952 3.734 -7.055 1.00 50.81 168 GLY A CA 1
ATOM 1354 C C . GLY A 1 168 ? 8.282 2.786 -6.071 1.00 50.81 168 GLY A C 1
ATOM 1355 O O . GLY A 1 168 ? 8.797 2.498 -4.992 1.00 50.81 168 GLY A O 1
ATOM 1356 N N . LEU A 1 169 ? 7.078 2.337 -6.412 1.00 52.09 169 LEU A N 1
ATOM 1357 C CA . LEU A 1 169 ? 6.319 1.433 -5.566 1.00 52.09 169 LEU A CA 1
ATOM 1358 C C . LEU A 1 169 ? 6.747 0.003 -5.874 1.00 52.09 169 LEU A C 1
ATOM 1360 O O . LEU A 1 169 ? 6.232 -0.619 -6.800 1.00 52.09 169 LEU A O 1
ATOM 1364 N N . LEU A 1 170 ? 7.686 -0.511 -5.081 1.00 52.12 170 LEU A N 1
ATOM 1365 C CA . LEU A 1 170 ? 8.012 -1.930 -5.084 1.00 52.12 170 LEU A CA 1
ATOM 1366 C C . LEU A 1 170 ? 6.811 -2.727 -4.556 1.00 52.12 170 LEU A C 1
ATOM 1368 O O . LEU A 1 170 ? 6.467 -2.647 -3.377 1.00 52.12 170 LEU A O 1
ATOM 1372 N N . ARG A 1 171 ? 6.183 -3.515 -5.423 1.00 51.88 171 ARG A N 1
ATOM 1373 C CA . ARG A 1 171 ? 5.107 -4.451 -5.096 1.00 51.88 171 ARG A CA 1
ATOM 1374 C C . ARG A 1 171 ? 5.613 -5.873 -5.268 1.00 51.88 171 ARG A C 1
ATOM 1376 O O . ARG A 1 171 ? 6.058 -6.257 -6.344 1.00 51.88 171 ARG A O 1
ATOM 1383 N N . ILE A 1 172 ? 5.501 -6.682 -4.222 1.00 51.00 172 ILE A N 1
ATOM 1384 C CA . ILE A 1 172 ? 5.696 -8.130 -4.330 1.00 51.00 172 ILE A CA 1
ATOM 1385 C C . ILE A 1 172 ? 4.321 -8.723 -4.636 1.00 51.00 172 ILE A C 1
ATOM 1387 O O . ILE A 1 172 ? 3.474 -8.814 -3.751 1.00 51.00 172 ILE A O 1
ATOM 1391 N N . LEU A 1 173 ? 4.071 -9.051 -5.904 1.00 39.97 173 LEU A N 1
ATOM 1392 C CA . LEU A 1 173 ? 2.757 -9.513 -6.366 1.00 39.97 173 LEU A CA 1
ATOM 1393 C C . LEU A 1 173 ? 2.532 -11.004 -6.078 1.00 39.97 173 LEU A C 1
ATOM 1395 O O . LEU A 1 173 ? 1.399 -11.431 -5.873 1.00 39.97 173 LEU A O 1
ATOM 1399 N N . ALA A 1 174 ? 3.606 -11.795 -6.082 1.00 35.38 174 ALA A N 1
ATOM 1400 C CA . ALA A 1 174 ? 3.611 -13.224 -5.775 1.00 35.38 174 ALA A CA 1
ATOM 1401 C C . ALA A 1 174 ? 5.043 -13.693 -5.450 1.00 35.38 174 ALA A C 1
ATOM 1403 O O . ALA A 1 174 ? 5.999 -12.924 -5.570 1.00 35.38 174 ALA A O 1
ATOM 1404 N N . LEU A 1 175 ? 5.210 -14.969 -5.075 1.00 45.53 175 LEU A N 1
ATOM 1405 C CA . LEU A 1 175 ? 6.527 -15.610 -4.957 1.00 45.53 175 LEU A CA 1
ATOM 1406 C C . LEU A 1 175 ? 7.340 -15.376 -6.240 1.00 45.53 175 LEU A C 1
ATOM 1408 O O . LEU A 1 175 ? 6.960 -15.840 -7.313 1.00 45.53 175 LEU A O 1
ATOM 1412 N N . ASN A 1 176 ? 8.457 -14.659 -6.107 1.00 56.25 176 ASN A N 1
ATOM 1413 C CA . ASN A 1 176 ? 9.371 -14.282 -7.188 1.00 56.25 176 ASN A CA 1
ATOM 1414 C C . ASN A 1 176 ? 8.764 -13.416 -8.303 1.00 56.25 176 ASN A C 1
ATOM 1416 O O . ASN A 1 176 ? 9.301 -13.392 -9.409 1.00 56.25 176 ASN A O 1
ATOM 1420 N N . VAL A 1 177 ? 7.665 -12.711 -8.020 1.00 62.31 177 VAL A N 1
ATOM 1421 C CA . VAL A 1 177 ? 7.110 -11.695 -8.917 1.00 62.31 177 VAL A CA 1
ATOM 1422 C C . VAL A 1 177 ? 7.166 -10.346 -8.227 1.00 62.31 177 VAL A C 1
ATOM 1424 O O . VAL A 1 177 ? 6.440 -10.088 -7.264 1.00 62.31 177 VAL A O 1
ATOM 1427 N N . VAL A 1 178 ? 8.034 -9.488 -8.739 1.00 67.12 178 VAL A N 1
ATOM 1428 C CA . VAL A 1 178 ? 8.231 -8.124 -8.263 1.00 67.12 178 VAL A CA 1
ATOM 1429 C C . VAL A 1 178 ? 7.771 -7.171 -9.349 1.00 67.12 178 VAL A C 1
ATOM 1431 O O . VAL A 1 178 ? 8.143 -7.328 -10.503 1.00 67.12 178 VAL A O 1
ATOM 1434 N N . GLU A 1 179 ? 6.978 -6.177 -8.988 1.00 72.44 179 GLU A N 1
ATOM 1435 C CA . GLU A 1 179 ? 6.594 -5.075 -9.859 1.00 72.44 179 GLU A CA 1
ATOM 1436 C C . GLU A 1 179 ? 7.066 -3.764 -9.239 1.00 72.44 179 GLU A C 1
ATOM 1438 O O . GLU A 1 179 ? 7.073 -3.603 -8.020 1.00 72.44 179 GLU A O 1
ATOM 1443 N N . PHE A 1 180 ? 7.515 -2.845 -10.074 1.00 74.81 180 PHE A N 1
ATOM 1444 C CA . PHE A 1 180 ? 8.056 -1.566 -9.669 1.00 74.81 180 PHE A CA 1
ATOM 1445 C C . PHE A 1 180 ? 7.500 -0.494 -10.585 1.00 74.81 180 PHE A C 1
ATOM 1447 O O . PHE A 1 180 ? 7.950 -0.332 -11.719 1.00 74.81 180 PHE A O 1
ATOM 1454 N N . ASP A 1 181 ? 6.491 0.209 -10.085 1.00 70.75 181 ASP A N 1
ATOM 1455 C CA . ASP A 1 181 ? 5.873 1.338 -10.771 1.00 70.75 181 ASP A CA 1
ATOM 1456 C C . ASP A 1 181 ? 6.560 2.633 -10.354 1.00 70.75 181 ASP A C 1
ATOM 1458 O O . ASP A 1 181 ? 6.716 2.890 -9.159 1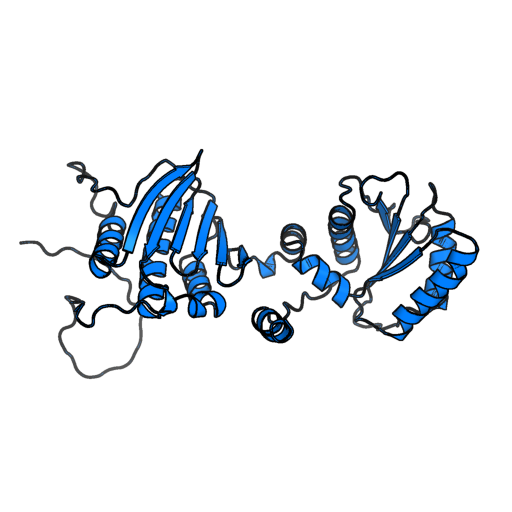.00 70.75 181 ASP A O 1
ATOM 1462 N N . TYR A 1 182 ? 6.907 3.494 -11.304 1.00 74.75 182 TYR A N 1
ATOM 1463 C CA . TYR A 1 182 ? 7.500 4.788 -10.982 1.00 74.75 182 TYR A CA 1
ATOM 1464 C C . TYR A 1 182 ? 7.130 5.881 -11.986 1.00 74.75 182 TYR A C 1
ATOM 1466 O O . TYR A 1 182 ? 6.788 5.637 -13.144 1.00 74.75 182 TYR A O 1
ATOM 1474 N N . MET A 1 183 ? 7.167 7.121 -11.499 1.00 66.31 183 MET A N 1
ATOM 1475 C CA . MET A 1 183 ? 6.867 8.321 -12.274 1.00 66.31 183 MET A CA 1
ATOM 1476 C C . MET A 1 183 ? 8.153 8.873 -12.896 1.00 66.31 183 MET A C 1
ATOM 1478 O O . MET A 1 183 ? 9.123 9.148 -12.190 1.00 66.31 183 MET A O 1
ATOM 1482 N N . THR A 1 184 ? 8.166 9.082 -14.210 1.00 63.53 184 THR A N 1
ATOM 1483 C CA . THR A 1 184 ? 9.381 9.467 -14.959 1.00 63.53 184 THR A CA 1
ATOM 1484 C C . THR A 1 184 ? 9.919 10.851 -14.596 1.00 63.53 184 THR A C 1
ATOM 1486 O O . THR A 1 184 ? 11.123 11.066 -14.651 1.00 63.53 184 THR A O 1
ATOM 1489 N N . HIS A 1 185 ? 9.049 11.783 -14.197 1.00 59.94 185 HIS A N 1
ATOM 1490 C CA . HIS A 1 185 ? 9.424 13.143 -13.790 1.00 59.94 185 HIS A CA 1
ATOM 1491 C C . HIS A 1 185 ? 10.090 13.204 -12.410 1.00 59.94 185 HIS A C 1
ATOM 1493 O O . HIS A 1 185 ? 10.590 14.255 -12.015 1.00 59.94 185 HIS A O 1
ATOM 1499 N N . SER A 1 186 ? 10.073 12.094 -11.674 1.00 49.94 186 SER A N 1
ATOM 1500 C CA . SER A 1 186 ? 10.678 11.990 -10.351 1.00 49.94 186 SER A CA 1
ATOM 1501 C C . SER A 1 186 ? 11.850 11.017 -10.323 1.00 49.94 186 SER A C 1
ATOM 1503 O O . SER A 1 186 ? 12.624 11.092 -9.388 1.00 49.94 186 SER A O 1
ATOM 1505 N N . CYS A 1 187 ? 12.000 10.129 -11.312 1.00 56.44 187 CYS A N 1
ATOM 1506 C CA . CYS A 1 187 ? 12.947 9.014 -11.263 1.00 56.44 187 CYS A CA 1
ATOM 1507 C C . CYS A 1 187 ? 14.350 9.416 -11.721 1.00 56.44 187 CYS A C 1
ATOM 1509 O O . CYS A 1 187 ? 14.555 9.843 -12.859 1.00 56.44 187 CYS A O 1
ATOM 1511 N N . SER A 1 188 ? 15.311 9.248 -10.819 1.00 64.19 188 SER A N 1
ATOM 1512 C CA . SER A 1 188 ? 16.739 9.401 -11.063 1.00 64.19 188 SER A CA 1
ATOM 1513 C C . SER A 1 188 ? 17.400 8.056 -11.398 1.00 64.19 188 SER A C 1
ATOM 1515 O O . SER A 1 188 ? 16.855 6.981 -11.145 1.00 64.19 188 SER A O 1
ATOM 1517 N N . GLU A 1 189 ? 18.614 8.106 -11.950 1.00 64.75 189 GLU A N 1
ATOM 1518 C CA . GLU A 1 189 ? 19.450 6.911 -12.147 1.00 64.75 189 GLU A CA 1
ATOM 1519 C C . GLU A 1 189 ? 19.772 6.206 -10.813 1.00 64.75 189 GLU A C 1
ATOM 1521 O O . GLU A 1 189 ? 19.873 4.979 -10.767 1.00 64.75 189 GLU A O 1
ATOM 1526 N N . GLU A 1 190 ? 19.854 6.967 -9.714 1.00 64.44 190 GLU A N 1
ATOM 1527 C CA . GLU A 1 190 ? 20.058 6.440 -8.359 1.00 64.44 190 GLU A CA 1
ATOM 1528 C C . GLU A 1 190 ? 18.870 5.592 -7.884 1.00 64.44 190 GLU A C 1
ATOM 1530 O O . GLU A 1 190 ? 19.080 4.554 -7.262 1.00 64.44 190 GLU A O 1
ATOM 1535 N N . ASP A 1 191 ? 17.631 5.951 -8.236 1.00 66.38 191 ASP A N 1
ATOM 1536 C CA . ASP A 1 191 ? 16.444 5.176 -7.839 1.00 66.38 191 ASP A CA 1
ATOM 1537 C C . ASP A 1 191 ? 16.428 3.786 -8.493 1.00 66.38 191 ASP A C 1
ATOM 1539 O O . ASP A 1 191 ? 16.105 2.779 -7.859 1.00 66.38 191 ASP A O 1
ATOM 1543 N N . LEU A 1 192 ? 16.836 3.707 -9.764 1.00 72.69 192 LEU A N 1
ATOM 1544 C CA . LEU A 1 192 ? 17.006 2.428 -10.456 1.00 72.69 192 LEU A CA 1
ATOM 1545 C C . LEU A 1 192 ? 18.156 1.620 -9.850 1.00 72.69 192 LEU A C 1
ATOM 1547 O O . LEU A 1 192 ? 18.034 0.403 -9.697 1.00 72.69 192 LEU A O 1
ATOM 1551 N N . PHE A 1 193 ? 19.256 2.281 -9.483 1.00 71.88 193 PHE A N 1
ATOM 1552 C CA . PHE A 1 193 ? 20.371 1.634 -8.796 1.00 71.88 193 PHE A CA 1
ATOM 1553 C C . PHE A 1 193 ? 19.929 1.023 -7.459 1.00 71.88 193 PHE A C 1
ATOM 1555 O O . PHE A 1 193 ? 20.200 -0.154 -7.206 1.00 71.88 193 PHE A O 1
ATOM 1562 N N . ASP A 1 194 ? 19.192 1.774 -6.642 1.00 68.44 194 ASP A N 1
ATOM 1563 C CA . ASP A 1 194 ? 18.670 1.320 -5.352 1.00 68.44 194 ASP A CA 1
ATOM 1564 C C . ASP A 1 194 ? 17.670 0.164 -5.522 1.00 68.44 194 ASP A C 1
ATOM 1566 O O . ASP A 1 194 ? 17.760 -0.850 -4.821 1.00 68.44 194 ASP A O 1
ATOM 1570 N N . PHE A 1 195 ? 16.764 0.254 -6.502 1.00 77.94 195 PHE A N 1
ATOM 1571 C CA . PHE A 1 195 ? 15.810 -0.810 -6.816 1.00 77.94 195 PHE A CA 1
ATOM 1572 C C . PHE A 1 195 ? 16.514 -2.124 -7.189 1.00 77.94 195 PHE A C 1
ATOM 1574 O O . PHE A 1 195 ? 16.261 -3.165 -6.569 1.00 77.94 195 PHE A O 1
ATOM 1581 N N . PHE A 1 196 ? 17.443 -2.086 -8.151 1.00 79.56 196 PHE A N 1
ATOM 1582 C CA . PHE A 1 196 ? 18.221 -3.263 -8.550 1.00 79.56 196 PHE A CA 1
ATOM 1583 C C . PHE A 1 196 ? 19.194 -3.716 -7.453 1.00 79.56 196 PHE A C 1
ATOM 1585 O O . PHE A 1 196 ? 19.617 -4.874 -7.447 1.00 79.56 196 PHE A O 1
ATOM 1592 N N . GLY A 1 197 ? 19.558 -2.837 -6.520 1.00 74.38 197 GLY A N 1
ATOM 1593 C CA . GLY A 1 197 ? 20.350 -3.143 -5.330 1.00 74.38 197 GLY A CA 1
ATOM 1594 C C . GLY A 1 197 ? 19.549 -3.770 -4.185 1.00 74.38 197 GLY A C 1
ATOM 1595 O O . GLY A 1 197 ? 20.151 -4.324 -3.258 1.00 74.38 197 GLY A O 1
ATOM 1596 N N . SER A 1 198 ? 18.215 -3.729 -4.242 1.00 69.50 198 SER A N 1
ATOM 1597 C CA . SER A 1 198 ? 17.359 -4.234 -3.170 1.00 69.50 198 SER A CA 1
ATOM 1598 C C . SER A 1 198 ? 17.541 -5.747 -2.956 1.00 69.50 198 SER A C 1
ATOM 1600 O O . SER A 1 198 ? 17.706 -6.498 -3.924 1.00 69.50 198 SER A O 1
ATOM 1602 N N . PRO A 1 199 ? 17.482 -6.251 -1.706 1.00 65.19 199 PRO A N 1
ATOM 1603 C CA . PRO A 1 199 ? 17.616 -7.684 -1.435 1.00 65.19 199 PRO A CA 1
ATOM 1604 C C . PRO A 1 199 ? 16.613 -8.549 -2.211 1.00 65.19 199 PRO A C 1
ATOM 1606 O O . PRO A 1 199 ? 16.969 -9.631 -2.673 1.00 65.19 199 PRO A O 1
ATOM 1609 N N . ALA A 1 200 ? 15.384 -8.052 -2.394 1.00 62.81 200 ALA A N 1
ATOM 1610 C CA . ALA A 1 200 ? 14.331 -8.742 -3.133 1.00 62.81 200 ALA A CA 1
ATOM 1611 C C . ALA A 1 200 ? 14.697 -8.937 -4.609 1.00 62.81 200 ALA A C 1
ATOM 1613 O O . ALA A 1 200 ? 14.595 -10.049 -5.115 1.00 62.81 200 ALA A O 1
ATOM 1614 N N . VAL A 1 201 ? 15.179 -7.890 -5.282 1.00 74.94 201 VAL A N 1
ATOM 1615 C CA . VAL A 1 201 ? 15.589 -7.978 -6.691 1.00 74.94 201 VAL A CA 1
ATOM 1616 C C . VAL A 1 201 ? 16.890 -8.767 -6.832 1.00 74.94 201 VAL A C 1
ATOM 1618 O O . VAL A 1 201 ? 17.008 -9.600 -7.726 1.00 74.94 201 VAL A O 1
ATOM 1621 N N . ARG A 1 202 ? 17.851 -8.597 -5.913 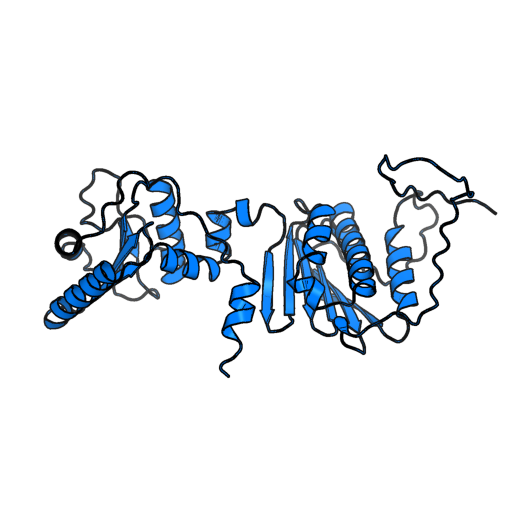1.00 75.19 202 ARG A N 1
ATOM 1622 C CA . ARG A 1 202 ? 19.104 -9.37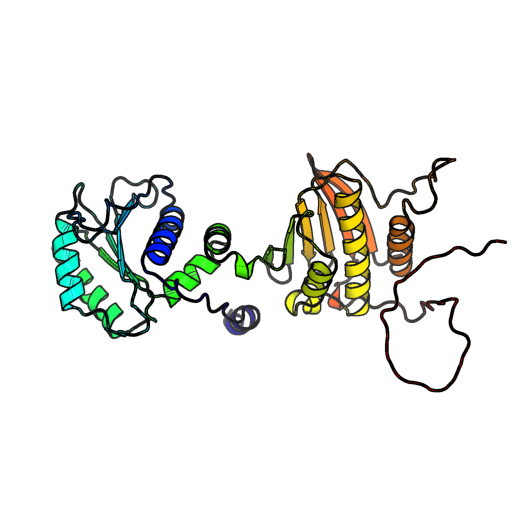4 -5.911 1.00 75.19 202 ARG A CA 1
ATOM 1623 C C . ARG A 1 202 ? 18.873 -10.880 -5.815 1.00 75.19 202 ARG A C 1
ATOM 1625 O O . ARG A 1 202 ? 19.632 -11.624 -6.418 1.00 75.19 202 ARG A O 1
ATOM 1632 N N . ALA A 1 203 ? 17.842 -11.326 -5.101 1.00 70.94 203 ALA A N 1
ATOM 1633 C CA . ALA A 1 203 ? 17.505 -12.745 -4.996 1.00 70.94 203 ALA A CA 1
ATOM 1634 C C . ALA A 1 203 ? 16.946 -13.346 -6.302 1.00 70.94 203 ALA A C 1
ATOM 1636 O O . ALA A 1 203 ? 16.941 -14.567 -6.455 1.00 70.94 203 ALA A O 1
ATOM 1637 N N . LEU A 1 204 ? 16.478 -12.511 -7.237 1.00 76.81 204 LEU A N 1
ATOM 1638 C CA . LEU A 1 204 ? 15.878 -12.956 -8.497 1.00 76.81 204 LEU A CA 1
ATOM 1639 C C . LEU A 1 204 ? 16.895 -13.111 -9.623 1.00 76.81 204 LEU A C 1
ATOM 1641 O O . LEU A 1 204 ? 16.624 -13.853 -10.556 1.00 76.81 204 LEU A O 1
ATOM 1645 N N . PHE A 1 205 ? 18.055 -12.462 -9.546 1.00 84.50 205 PHE A N 1
ATOM 1646 C CA . PHE A 1 205 ? 19.035 -12.419 -10.631 1.00 84.50 205 PHE A CA 1
ATOM 1647 C C . PHE A 1 205 ? 20.389 -13.001 -10.226 1.00 84.50 205 PHE A C 1
ATOM 1649 O O . PHE A 1 205 ? 20.807 -12.891 -9.075 1.00 84.50 205 PHE A O 1
ATOM 1656 N N . SER A 1 206 ? 21.134 -13.522 -11.203 1.00 83.12 206 SER A N 1
ATOM 1657 C CA . SER A 1 206 ? 22.591 -13.562 -11.085 1.00 83.12 206 SER A CA 1
ATOM 1658 C C . SER A 1 206 ? 23.151 -12.135 -11.082 1.00 83.12 206 SER A C 1
ATOM 1660 O O . SER A 1 206 ? 22.548 -11.213 -11.633 1.00 83.12 206 SER A O 1
ATOM 1662 N N . GLU A 1 207 ? 24.306 -11.918 -10.449 1.00 78.69 207 GLU A N 1
ATOM 1663 C CA . GLU A 1 207 ? 24.877 -10.570 -10.335 1.00 78.69 207 GLU A CA 1
ATOM 1664 C C . GLU A 1 207 ? 25.137 -9.920 -11.702 1.00 78.69 207 GLU A C 1
ATOM 1666 O O . GLU A 1 207 ? 24.804 -8.752 -11.893 1.00 78.69 207 GLU A O 1
ATOM 1671 N N . GLU A 1 208 ? 25.660 -10.697 -12.650 1.00 79.62 208 GLU A N 1
ATOM 1672 C CA . GLU A 1 208 ? 25.959 -10.269 -14.020 1.00 79.62 208 GLU A CA 1
ATOM 1673 C C . GLU A 1 208 ? 24.688 -9.806 -14.746 1.00 79.62 208 GLU A C 1
ATOM 1675 O O . GLU A 1 208 ? 24.598 -8.659 -15.186 1.00 79.62 208 GLU A O 1
ATOM 1680 N N . LEU A 1 209 ? 23.660 -10.665 -14.780 1.00 84.00 209 LEU A N 1
ATOM 1681 C CA . LEU A 1 209 ? 22.403 -10.362 -15.460 1.00 84.00 209 LEU A CA 1
ATOM 1682 C C . LEU A 1 209 ? 21.680 -9.175 -14.820 1.00 84.00 209 LEU A C 1
ATOM 1684 O O . LEU A 1 209 ? 21.050 -8.384 -15.518 1.00 84.00 209 LEU A O 1
ATOM 1688 N N . ARG A 1 210 ? 21.778 -9.026 -13.496 1.00 87.88 210 ARG A N 1
ATOM 1689 C CA . ARG A 1 210 ? 21.172 -7.912 -12.763 1.00 87.88 210 ARG A CA 1
ATOM 1690 C C . ARG A 1 210 ? 21.725 -6.565 -13.218 1.00 87.88 210 ARG A C 1
ATOM 1692 O O . ARG A 1 210 ? 20.945 -5.646 -13.448 1.00 87.88 210 ARG A O 1
ATOM 1699 N N . LEU A 1 211 ? 23.049 -6.450 -13.339 1.00 79.31 211 LEU A N 1
ATOM 1700 C CA . LEU A 1 211 ? 23.712 -5.216 -13.772 1.00 79.31 211 LEU A CA 1
ATOM 1701 C C . LEU A 1 211 ? 23.382 -4.892 -15.235 1.00 79.31 211 LEU A C 1
ATOM 1703 O O . LEU A 1 211 ? 23.090 -3.743 -15.564 1.00 79.31 211 LEU A O 1
ATOM 1707 N N . ASP A 1 212 ? 23.344 -5.912 -16.092 1.00 80.38 212 ASP A N 1
ATOM 1708 C CA . ASP A 1 212 ? 22.953 -5.762 -17.494 1.00 80.38 212 ASP A CA 1
ATOM 1709 C C . ASP A 1 212 ? 21.487 -5.319 -17.642 1.00 80.38 212 ASP A C 1
ATOM 1711 O O . ASP A 1 212 ? 21.178 -4.423 -18.433 1.00 80.38 212 ASP A O 1
ATOM 1715 N N . MET A 1 213 ? 20.572 -5.907 -16.861 1.00 87.88 213 MET A N 1
ATOM 1716 C CA . MET A 1 213 ? 19.161 -5.510 -16.848 1.00 87.88 213 MET A CA 1
ATOM 1717 C C . MET A 1 213 ? 18.967 -4.107 -16.278 1.00 87.88 213 MET A C 1
ATOM 1719 O O . MET A 1 213 ? 18.174 -3.348 -16.830 1.00 87.88 213 MET A O 1
ATOM 1723 N N . GLN A 1 214 ? 19.710 -3.730 -15.236 1.00 83.94 214 GLN A N 1
ATOM 1724 C CA . GLN A 1 214 ? 19.698 -2.369 -14.699 1.00 83.94 214 GLN A CA 1
ATOM 1725 C C . GLN A 1 214 ? 20.067 -1.349 -15.778 1.00 83.94 214 GLN A C 1
ATOM 1727 O O . GLN A 1 214 ? 19.351 -0.367 -15.969 1.00 83.94 214 GLN A O 1
ATOM 1732 N N . ALA A 1 215 ? 21.142 -1.609 -16.523 1.00 75.69 215 ALA A N 1
ATOM 1733 C CA . ALA A 1 215 ? 21.591 -0.726 -17.590 1.00 75.69 215 ALA A CA 1
ATOM 1734 C C . ALA A 1 215 ? 20.589 -0.664 -18.759 1.00 75.69 215 ALA A C 1
ATOM 1736 O O . ALA A 1 215 ? 20.300 0.421 -19.261 1.00 75.69 215 ALA A O 1
ATOM 1737 N N . ILE A 1 216 ? 19.999 -1.799 -19.167 1.00 84.00 216 ILE A N 1
ATOM 1738 C CA . ILE A 1 216 ? 18.927 -1.805 -20.179 1.00 84.00 216 ILE A CA 1
ATOM 1739 C C . ILE A 1 216 ? 17.741 -0.965 -19.713 1.00 84.00 216 ILE A C 1
ATOM 1741 O O . ILE A 1 216 ? 17.254 -0.131 -20.474 1.00 84.00 216 ILE A O 1
ATOM 1745 N N . VAL A 1 217 ? 17.260 -1.185 -18.488 1.00 87.75 217 VAL A N 1
ATOM 1746 C CA . VAL A 1 217 ? 16.088 -0.475 -17.972 1.00 87.75 217 VAL A CA 1
ATOM 1747 C C . VAL A 1 217 ? 16.372 1.018 -17.891 1.00 87.75 217 VAL A C 1
ATOM 1749 O O . VAL A 1 217 ? 15.544 1.781 -18.373 1.00 87.75 217 VAL A O 1
ATOM 1752 N N . ALA A 1 218 ? 17.540 1.438 -17.393 1.00 80.44 218 ALA A N 1
ATOM 1753 C CA . ALA A 1 218 ? 17.939 2.847 -17.355 1.00 80.44 218 ALA A CA 1
ATOM 1754 C C . ALA A 1 218 ? 17.850 3.517 -18.735 1.00 80.44 218 ALA A C 1
ATOM 1756 O O . ALA A 1 218 ? 17.249 4.584 -18.872 1.00 80.44 218 ALA A O 1
ATOM 1757 N N . GLU A 1 219 ? 18.345 2.855 -19.782 1.00 78.56 219 GLU A N 1
ATOM 1758 C CA . GLU A 1 219 ? 18.226 3.342 -21.159 1.00 78.56 219 GLU A CA 1
ATOM 1759 C C . GLU A 1 219 ? 16.768 3.416 -21.637 1.00 78.56 219 GLU A C 1
ATOM 1761 O O . GLU A 1 219 ? 16.387 4.361 -22.333 1.00 78.56 219 GLU A O 1
ATOM 1766 N N . LEU A 1 220 ? 15.926 2.442 -21.277 1.00 86.50 220 LEU A N 1
ATOM 1767 C CA . LEU A 1 220 ? 14.498 2.475 -21.606 1.00 86.50 220 LEU A CA 1
ATOM 1768 C C . LEU A 1 220 ? 13.799 3.655 -20.923 1.00 86.50 220 LEU A C 1
ATOM 1770 O O . LEU A 1 220 ? 13.096 4.403 -21.603 1.00 86.50 220 LEU A O 1
ATOM 1774 N N . VAL A 1 221 ? 14.064 3.882 -19.632 1.00 81.94 221 VAL A N 1
ATOM 1775 C CA . VAL A 1 221 ? 13.515 5.017 -18.872 1.00 81.94 221 VAL A CA 1
ATOM 1776 C C . VAL A 1 221 ? 13.905 6.338 -19.511 1.00 81.94 221 VAL A C 1
ATOM 1778 O O . VAL A 1 221 ? 13.040 7.170 -19.772 1.00 81.94 221 VAL A O 1
ATOM 1781 N N . LEU A 1 222 ? 15.203 6.522 -19.775 1.00 78.62 222 LEU A N 1
ATOM 1782 C CA . LEU A 1 222 ? 15.746 7.752 -20.343 1.00 78.62 222 LEU A CA 1
ATOM 1783 C C . LEU A 1 222 ? 15.117 8.058 -21.701 1.00 78.62 222 LEU A C 1
ATOM 1785 O O . LEU A 1 222 ? 14.762 9.205 -21.969 1.00 78.62 222 LEU A O 1
ATOM 1789 N N . ASN A 1 223 ? 14.933 7.041 -22.548 1.00 80.06 223 ASN A N 1
ATOM 1790 C CA . ASN A 1 223 ? 14.272 7.214 -23.838 1.00 80.06 223 ASN A CA 1
ATOM 1791 C C . ASN A 1 223 ? 12.780 7.537 -23.678 1.00 80.06 223 ASN A C 1
ATOM 1793 O O . ASN A 1 223 ? 12.286 8.463 -24.328 1.00 80.06 223 ASN A O 1
ATOM 1797 N N . ALA A 1 224 ? 12.065 6.812 -22.816 1.00 82.81 224 ALA A N 1
ATOM 1798 C CA . ALA A 1 224 ? 10.643 7.026 -22.575 1.00 82.81 224 ALA A CA 1
ATOM 1799 C C . ALA A 1 224 ? 10.370 8.436 -22.022 1.00 82.81 224 ALA A C 1
ATOM 1801 O O . ALA A 1 224 ? 9.478 9.124 -22.518 1.00 82.81 224 ALA A O 1
ATOM 1802 N N . SER A 1 225 ? 11.179 8.914 -21.073 1.00 75.50 225 SER A N 1
ATOM 1803 C CA . SER A 1 225 ? 11.027 10.235 -20.455 1.00 75.50 225 SER A CA 1
ATOM 1804 C C . SER A 1 225 ? 11.505 11.378 -21.360 1.00 75.50 225 SER A C 1
ATOM 1806 O O . SER A 1 225 ? 10.772 12.340 -21.582 1.00 75.50 225 SER A O 1
ATOM 1808 N N . SER A 1 226 ? 12.708 11.268 -21.933 1.00 75.81 226 SER A N 1
ATOM 1809 C CA . SER A 1 226 ? 13.362 12.373 -22.656 1.00 75.81 226 SER A CA 1
ATOM 1810 C C . SER A 1 226 ? 12.882 12.527 -24.097 1.00 75.81 226 SER A C 1
ATOM 1812 O O . SER A 1 226 ? 13.030 13.595 -24.697 1.00 75.81 226 SER A O 1
ATOM 1814 N N . HIS A 1 227 ? 12.353 11.456 -24.691 1.00 79.00 227 HIS A N 1
ATOM 1815 C CA . HIS A 1 227 ? 11.955 11.433 -26.100 1.00 79.00 227 HIS A CA 1
ATOM 1816 C C . HIS A 1 227 ? 10.527 10.927 -26.313 1.00 79.00 227 HIS A C 1
ATOM 1818 O O . HIS A 1 227 ? 9.864 11.378 -27.246 1.00 79.00 227 HIS A O 1
ATOM 1824 N N . GLY A 1 228 ? 10.054 10.008 -25.469 1.00 79.12 228 GLY A N 1
ATOM 1825 C CA . GLY A 1 228 ? 8.713 9.429 -25.556 1.00 79.12 228 GLY A CA 1
ATOM 1826 C C . GLY A 1 228 ? 7.617 10.251 -24.876 1.00 79.12 228 GLY A C 1
ATOM 1827 O O . GLY A 1 228 ? 6.445 10.026 -25.167 1.00 79.12 228 GLY A O 1
ATOM 1828 N N . GLY A 1 229 ? 7.967 11.196 -23.997 1.00 79.56 229 GLY A N 1
ATOM 1829 C CA . GLY A 1 229 ? 6.994 11.958 -23.208 1.00 79.56 229 GLY A CA 1
ATOM 1830 C C . GLY A 1 229 ? 6.239 11.117 -22.172 1.00 79.56 229 GLY A C 1
ATOM 1831 O O . GLY A 1 229 ? 5.173 11.538 -21.722 1.00 79.56 229 GLY A O 1
ATOM 1832 N N . ALA A 1 230 ? 6.769 9.943 -21.813 1.00 82.19 230 ALA A N 1
ATOM 1833 C CA . ALA A 1 230 ? 6.191 9.072 -20.799 1.00 82.19 230 ALA A CA 1
ATOM 1834 C C . ALA A 1 230 ? 6.151 9.789 -19.446 1.00 82.19 230 ALA A C 1
ATOM 1836 O O . ALA A 1 230 ? 7.102 10.486 -19.082 1.00 82.19 230 ALA A O 1
ATOM 1837 N N . ARG A 1 231 ? 5.068 9.599 -18.693 1.00 79.31 231 ARG A N 1
ATOM 1838 C CA . ARG A 1 231 ? 4.875 10.067 -17.312 1.00 79.31 231 ARG A CA 1
ATOM 1839 C C . ARG A 1 231 ? 4.973 8.924 -16.308 1.00 79.31 231 ARG A C 1
ATOM 1841 O O . ARG A 1 231 ? 5.281 9.176 -15.142 1.00 79.31 231 ARG A O 1
ATOM 1848 N N . TRP A 1 232 ? 4.765 7.694 -16.762 1.00 83.25 232 TRP A N 1
ATOM 1849 C CA . TRP A 1 232 ? 4.799 6.480 -15.964 1.00 83.25 232 TRP A CA 1
ATOM 1850 C C . TRP A 1 232 ? 5.593 5.387 -16.670 1.00 83.25 232 TRP A C 1
ATOM 1852 O O . TRP A 1 232 ? 5.491 5.184 -17.882 1.00 83.25 232 TRP A O 1
ATOM 1862 N N . CYS A 1 233 ? 6.347 4.644 -15.871 1.00 86.62 233 CYS A N 1
ATOM 1863 C CA . CYS A 1 233 ? 6.968 3.403 -16.280 1.00 86.62 233 CYS A CA 1
ATOM 1864 C C . CYS A 1 233 ? 6.713 2.322 -15.230 1.00 86.62 233 CYS A C 1
ATOM 1866 O O . CYS A 1 233 ? 6.503 2.612 -14.050 1.00 86.62 233 CYS A O 1
ATOM 1868 N N . SER A 1 234 ? 6.773 1.067 -15.660 1.00 86.94 234 SER A N 1
ATOM 1869 C CA . SER A 1 234 ? 6.653 -0.088 -14.780 1.00 86.94 234 SER A CA 1
ATOM 1870 C C . SER A 1 234 ? 7.619 -1.176 -15.187 1.00 86.94 234 SER A C 1
ATOM 1872 O O . SER A 1 234 ? 7.768 -1.480 -16.372 1.00 86.94 234 SER A O 1
ATOM 1874 N N . LEU A 1 235 ? 8.274 -1.765 -14.197 1.00 91.25 235 LEU A N 1
ATOM 1875 C CA . LEU A 1 235 ? 9.150 -2.905 -14.373 1.00 91.25 235 LEU A CA 1
ATOM 1876 C C . LEU A 1 235 ? 8.614 -4.077 -13.568 1.00 91.25 235 LEU A C 1
ATOM 1878 O O . LEU A 1 235 ? 8.523 -4.015 -12.348 1.00 91.25 235 LEU A O 1
ATOM 1882 N N . ARG A 1 236 ? 8.321 -5.174 -14.251 1.00 87.75 236 ARG A N 1
ATOM 1883 C CA . ARG A 1 236 ? 7.897 -6.428 -13.648 1.00 87.75 236 ARG A CA 1
ATOM 1884 C C . ARG A 1 236 ? 8.953 -7.496 -13.878 1.00 87.75 236 ARG A C 1
ATOM 1886 O O . ARG A 1 236 ? 9.362 -7.724 -15.012 1.00 87.75 236 ARG A O 1
ATOM 1893 N N . ILE A 1 237 ? 9.386 -8.150 -12.813 1.00 87.06 237 ILE A N 1
ATOM 1894 C CA . ILE A 1 237 ? 10.383 -9.217 -12.812 1.00 87.06 237 ILE A CA 1
ATOM 1895 C C . ILE A 1 237 ? 9.711 -10.479 -12.292 1.00 87.06 237 ILE A C 1
ATOM 1897 O O . ILE A 1 237 ? 9.126 -10.479 -11.213 1.00 87.06 237 ILE A O 1
ATOM 1901 N N . GLU A 1 238 ? 9.825 -11.547 -13.064 1.00 85.56 238 GLU A N 1
ATOM 1902 C CA . GLU A 1 238 ? 9.389 -12.902 -12.744 1.00 85.56 238 GLU A CA 1
ATOM 1903 C C . GLU A 1 238 ? 10.606 -13.838 -12.790 1.00 85.56 238 GLU A C 1
ATOM 1905 O O . GLU A 1 238 ? 11.711 -13.412 -13.109 1.00 85.56 238 GLU A O 1
ATOM 1910 N N . ASN A 1 239 ? 10.438 -15.130 -12.501 1.00 80.69 239 ASN A N 1
ATOM 1911 C CA . ASN A 1 239 ? 11.561 -16.077 -12.423 1.00 80.69 239 ASN A CA 1
ATOM 1912 C C . ASN A 1 239 ? 12.412 -16.188 -13.697 1.00 80.69 239 ASN A C 1
ATOM 1914 O O . ASN A 1 239 ? 13.587 -16.532 -13.605 1.00 80.69 239 ASN A O 1
ATOM 1918 N N . ASP A 1 240 ? 11.811 -15.980 -14.862 1.00 88.00 240 ASP A N 1
ATOM 1919 C CA . ASP A 1 240 ? 12.385 -16.192 -16.193 1.00 88.00 240 ASP A CA 1
ATOM 1920 C C . ASP A 1 240 ? 12.017 -15.051 -17.157 1.00 88.00 240 ASP A C 1
ATOM 1922 O O . ASP A 1 240 ? 12.150 -15.183 -18.374 1.00 88.00 240 ASP A O 1
ATOM 1926 N N . ARG A 1 241 ? 11.520 -13.924 -16.636 1.00 93.62 241 ARG A N 1
ATOM 1927 C CA . ARG A 1 241 ? 10.968 -12.847 -17.460 1.00 93.62 241 ARG A CA 1
ATOM 1928 C C . ARG A 1 241 ? 11.159 -11.489 -16.815 1.00 93.62 241 ARG A C 1
ATOM 1930 O O . ARG A 1 241 ? 10.938 -11.320 -15.621 1.00 93.62 241 ARG A O 1
ATOM 1937 N N . VAL A 1 242 ? 11.496 -10.502 -17.634 1.00 95.19 242 VAL A N 1
ATOM 1938 C CA . VAL A 1 242 ? 11.483 -9.086 -17.266 1.00 95.19 242 VAL A CA 1
ATOM 1939 C C . VAL A 1 242 ? 10.593 -8.348 -18.256 1.00 95.19 242 VAL A C 1
ATOM 1941 O O . VAL A 1 242 ? 10.796 -8.439 -19.462 1.00 95.19 242 VAL A O 1
ATOM 1944 N N . THR A 1 243 ? 9.595 -7.627 -17.760 1.00 95.94 243 THR A N 1
ATOM 1945 C CA . THR A 1 243 ? 8.656 -6.847 -18.570 1.00 95.94 243 THR A CA 1
ATOM 1946 C C . THR A 1 243 ? 8.752 -5.385 -18.180 1.00 95.94 243 THR A C 1
ATOM 1948 O O . THR A 1 243 ? 8.480 -5.029 -17.039 1.00 95.94 243 THR A O 1
ATOM 1951 N N . TYR A 1 244 ? 9.106 -4.537 -19.134 1.00 95.12 244 TYR A N 1
ATOM 1952 C CA . TYR A 1 244 ? 9.100 -3.090 -18.994 1.00 95.12 244 TYR A CA 1
ATOM 1953 C C . TYR A 1 244 ? 7.889 -2.497 -19.716 1.00 95.12 244 TYR A C 1
ATOM 1955 O O . TYR A 1 244 ? 7.538 -2.932 -20.817 1.00 95.12 244 TYR A O 1
ATOM 1963 N N . ARG A 1 245 ? 7.251 -1.499 -19.104 1.00 94.62 245 ARG A N 1
ATOM 1964 C CA . ARG A 1 245 ? 6.121 -0.763 -19.671 1.00 94.62 245 ARG A CA 1
ATOM 1965 C C . ARG A 1 245 ? 6.316 0.735 -19.511 1.00 94.62 245 ARG A C 1
ATOM 1967 O O . ARG A 1 245 ? 6.836 1.168 -18.489 1.00 94.62 245 ARG A O 1
ATOM 1974 N N . ASP A 1 246 ? 5.835 1.505 -20.479 1.00 93.00 246 ASP A N 1
ATOM 1975 C CA . ASP A 1 246 ? 5.732 2.963 -20.384 1.00 93.00 246 ASP A CA 1
ATOM 1976 C C . ASP A 1 246 ? 4.488 3.489 -21.112 1.00 93.00 246 ASP A C 1
ATOM 1978 O O . ASP A 1 246 ? 3.974 2.840 -22.025 1.00 93.00 246 ASP A O 1
ATOM 1982 N N . ASP A 1 247 ? 4.001 4.657 -20.696 1.00 89.56 247 ASP A N 1
ATOM 1983 C CA . ASP A 1 247 ? 2.854 5.366 -21.289 1.00 89.56 247 ASP A CA 1
ATOM 1984 C C . ASP A 1 247 ? 3.263 6.407 -22.354 1.00 89.56 247 ASP A C 1
ATOM 1986 O O . ASP A 1 247 ? 2.465 7.253 -22.760 1.00 89.56 247 ASP A O 1
ATOM 1990 N N . GLY A 1 248 ? 4.515 6.369 -22.819 1.00 87.94 248 GLY A N 1
ATOM 1991 C CA . GLY A 1 248 ? 5.037 7.287 -23.821 1.00 87.94 248 GLY A CA 1
ATOM 1992 C C . GLY A 1 248 ? 4.553 6.988 -25.242 1.00 87.94 248 GLY A C 1
ATOM 1993 O O . GLY A 1 248 ? 3.829 6.026 -25.531 1.00 87.94 248 GLY A O 1
ATOM 1994 N N . GLY A 1 249 ? 4.991 7.817 -26.190 1.00 87.62 249 GLY A N 1
ATOM 1995 C CA . GLY A 1 249 ? 4.747 7.617 -27.619 1.00 87.62 249 GLY A CA 1
ATOM 1996 C C . GLY A 1 249 ? 5.233 6.251 -28.121 1.00 87.62 249 GLY A C 1
ATOM 1997 O O . GLY A 1 249 ? 6.179 5.671 -27.586 1.00 87.62 249 GLY A O 1
ATOM 1998 N N . ALA A 1 250 ? 4.578 5.716 -29.156 1.00 90.88 250 ALA A N 1
ATOM 1999 C CA . ALA A 1 250 ? 4.898 4.395 -29.702 1.00 90.88 250 ALA A CA 1
ATOM 2000 C C . ALA A 1 250 ? 6.359 4.307 -30.155 1.00 90.88 250 ALA A C 1
ATOM 2002 O O . ALA A 1 250 ? 6.775 4.976 -31.104 1.00 90.88 250 ALA A O 1
ATOM 2003 N N . PHE A 1 251 ? 7.132 3.457 -29.479 1.00 87.75 251 PHE A N 1
ATOM 2004 C CA . PHE A 1 251 ? 8.552 3.299 -29.746 1.00 87.75 251 PHE A CA 1
ATOM 2005 C C . PHE A 1 251 ? 9.008 1.866 -29.475 1.00 87.75 251 PHE A C 1
ATOM 2007 O O . PHE A 1 251 ? 8.904 1.366 -28.361 1.00 87.75 251 PHE A O 1
ATOM 2014 N N . ASN A 1 252 ? 9.554 1.214 -30.504 1.00 89.06 252 ASN A N 1
ATOM 2015 C CA . ASN A 1 252 ? 10.140 -0.116 -30.385 1.00 89.06 252 ASN A CA 1
ATOM 2016 C C . ASN A 1 252 ? 11.676 -0.008 -30.264 1.00 89.06 252 ASN A C 1
ATOM 2018 O O . ASN A 1 252 ? 12.340 0.197 -31.289 1.00 89.06 252 ASN A O 1
ATOM 2022 N N . PRO A 1 253 ? 12.261 -0.194 -29.064 1.00 84.25 253 PRO A N 1
ATOM 2023 C CA . PRO A 1 253 ? 13.710 -0.108 -28.855 1.00 84.25 253 PRO A CA 1
ATOM 2024 C C . PRO A 1 253 ? 14.484 -1.294 -29.455 1.00 84.25 253 PRO A C 1
ATOM 2026 O O . PRO A 1 253 ? 15.697 -1.211 -29.648 1.00 84.25 253 PRO A O 1
ATOM 2029 N N . LEU A 1 254 ? 13.798 -2.393 -29.782 1.00 84.88 254 LEU A N 1
ATOM 2030 C CA . LEU A 1 254 ? 14.390 -3.613 -30.336 1.00 84.88 254 LEU A CA 1
ATOM 2031 C C . LEU A 1 254 ? 14.551 -3.541 -31.860 1.00 84.88 254 LEU A C 1
ATOM 2033 O O . LEU A 1 254 ? 15.331 -4.293 -32.450 1.00 84.88 254 LEU A O 1
ATOM 2037 N N . ASN A 1 255 ? 13.832 -2.628 -32.520 1.00 79.69 255 ASN A N 1
ATOM 2038 C CA . ASN A 1 255 ? 13.880 -2.500 -33.969 1.00 79.69 255 ASN A CA 1
ATOM 2039 C C . ASN A 1 255 ? 15.282 -2.123 -34.462 1.00 79.69 255 ASN A C 1
ATOM 2041 O O . ASN A 1 255 ? 15.969 -1.256 -33.912 1.00 79.69 255 ASN A O 1
ATOM 2045 N N . LYS A 1 256 ? 15.681 -2.714 -35.595 1.00 59.06 256 LYS A N 1
ATOM 2046 C CA . LYS A 1 256 ? 16.856 -2.312 -36.383 1.00 59.06 256 LYS A CA 1
ATOM 2047 C C . LYS A 1 256 ? 16.590 -0.975 -37.093 1.00 59.06 256 LYS A C 1
ATOM 2049 O O . LYS A 1 256 ? 16.514 -0.932 -38.315 1.00 59.06 256 LYS A O 1
ATOM 2054 N N . ALA A 1 257 ? 16.398 0.132 -36.377 1.00 54.91 257 ALA A N 1
ATOM 2055 C CA . ALA A 1 257 ? 16.169 1.407 -37.055 1.00 54.91 257 ALA A CA 1
ATOM 2056 C C . ALA A 1 257 ? 17.443 1.865 -37.796 1.00 54.91 257 ALA A C 1
ATOM 2058 O O . ALA A 1 257 ? 18.490 2.104 -37.187 1.00 54.91 257 ALA A O 1
ATOM 2059 N N . ARG A 1 258 ? 17.340 1.964 -39.132 1.00 48.81 258 ARG A N 1
ATOM 2060 C CA . ARG A 1 258 ? 18.297 2.640 -40.020 1.00 48.81 258 ARG A CA 1
ATOM 2061 C C . ARG A 1 258 ? 18.503 4.063 -39.511 1.00 48.81 258 ARG A C 1
ATOM 2063 O O . ARG A 1 258 ? 17.544 4.820 -39.382 1.00 48.81 258 ARG A O 1
ATOM 2070 N N . ARG A 1 259 ? 19.756 4.444 -39.274 1.00 45.75 259 ARG A N 1
ATOM 2071 C CA . ARG A 1 259 ? 20.129 5.830 -38.982 1.00 45.75 259 ARG A CA 1
ATOM 2072 C C . ARG A 1 259 ? 19.558 6.727 -40.092 1.00 45.75 259 ARG A C 1
ATOM 2074 O O . ARG A 1 259 ? 19.953 6.574 -41.247 1.00 45.75 259 ARG A O 1
ATOM 2081 N N . LYS A 1 260 ? 18.621 7.633 -39.778 1.00 46.03 260 LYS A N 1
ATOM 2082 C CA . LYS A 1 260 ? 18.191 8.664 -40.740 1.00 46.03 260 LYS A CA 1
ATOM 2083 C C . LYS A 1 260 ? 19.437 9.464 -41.140 1.00 46.03 260 LYS A C 1
ATOM 2085 O O . LYS A 1 260 ? 20.173 9.933 -40.265 1.00 46.03 260 LYS A O 1
ATOM 2090 N N . LYS A 1 261 ? 19.709 9.585 -42.446 1.00 39.34 261 LYS A N 1
ATOM 2091 C CA . LYS A 1 261 ? 20.783 10.451 -42.966 1.00 39.34 261 LYS A CA 1
ATOM 2092 C C . LYS A 1 261 ? 20.542 11.864 -42.411 1.00 39.34 261 LYS A C 1
ATOM 2094 O O . LYS A 1 261 ? 19.480 12.422 -42.650 1.00 39.34 261 LYS A O 1
ATOM 2099 N N . GLY A 1 262 ? 21.489 12.397 -41.634 1.00 50.75 262 GLY A N 1
ATOM 2100 C CA . GLY A 1 262 ? 21.408 13.746 -41.052 1.00 50.75 262 GLY A CA 1
ATOM 2101 C C . GLY A 1 262 ? 21.024 13.848 -39.566 1.00 50.75 262 GLY A C 1
ATOM 2102 O O . GLY A 1 262 ? 20.947 14.959 -39.054 1.00 50.75 262 GLY A O 1
ATOM 2103 N N . ALA A 1 263 ? 20.814 12.742 -38.839 1.00 45.66 263 ALA A N 1
ATOM 2104 C CA . ALA A 1 263 ? 20.569 12.807 -37.391 1.00 45.66 263 ALA A CA 1
ATOM 2105 C C . ALA A 1 263 ? 21.802 13.332 -36.614 1.00 45.66 263 ALA A C 1
ATOM 2107 O O . ALA A 1 263 ? 22.918 12.828 -36.804 1.00 45.66 263 ALA A O 1
ATOM 2108 N N . LYS A 1 264 ? 21.590 14.329 -35.735 1.00 38.19 264 LYS A N 1
ATOM 2109 C CA . LYS A 1 264 ? 22.623 14.960 -34.890 1.00 38.19 264 LYS A CA 1
ATOM 2110 C C . LYS A 1 264 ? 23.371 13.915 -34.049 1.00 38.19 264 LYS A C 1
ATOM 2112 O O . LYS A 1 264 ? 22.770 13.004 -33.476 1.00 38.19 264 LYS A O 1
ATOM 2117 N N . MET A 1 265 ? 24.695 14.060 -33.983 1.00 34.88 265 MET A N 1
ATOM 2118 C CA . MET A 1 265 ? 25.594 13.205 -33.199 1.00 34.88 265 MET A CA 1
ATOM 2119 C C . MET A 1 265 ? 25.191 13.258 -31.713 1.00 34.88 265 MET A C 1
ATOM 2121 O O . MET A 1 265 ? 25.150 14.343 -31.148 1.00 34.88 265 MET A O 1
ATOM 2125 N N . GLY A 1 266 ? 24.847 12.110 -31.114 1.00 39.78 266 GLY A N 1
ATOM 2126 C CA . GLY A 1 266 ? 24.428 11.992 -29.704 1.00 39.78 266 GLY A CA 1
ATOM 2127 C C . GLY A 1 266 ? 23.008 11.452 -29.485 1.00 39.78 266 GLY A C 1
ATOM 2128 O O . GLY A 1 266 ? 22.711 10.943 -28.414 1.00 39.78 266 GLY A O 1
ATOM 2129 N N . THR A 1 267 ? 22.145 11.473 -30.505 1.00 36.03 267 THR A N 1
ATOM 2130 C CA . THR A 1 267 ? 20.794 10.886 -30.414 1.00 36.03 267 THR A CA 1
ATOM 2131 C C . THR A 1 267 ? 20.839 9.380 -30.732 1.00 36.03 267 THR A C 1
ATOM 2133 O O . THR A 1 267 ? 21.098 8.993 -31.873 1.00 36.03 267 THR A O 1
ATOM 2136 N N . GLY A 1 268 ? 20.639 8.517 -29.723 1.00 45.41 268 GLY A N 1
ATOM 2137 C CA . GLY A 1 268 ? 20.440 7.067 -29.909 1.00 45.41 268 GLY A CA 1
ATOM 2138 C C . GLY A 1 268 ? 21.604 6.123 -29.557 1.00 45.41 268 GLY A C 1
ATOM 2139 O O . GLY A 1 268 ? 21.730 5.085 -30.207 1.00 45.41 268 GLY A O 1
ATOM 2140 N N . ALA A 1 269 ? 22.448 6.445 -28.566 1.00 49.25 269 ALA A N 1
ATOM 2141 C CA . ALA A 1 269 ? 23.523 5.554 -28.085 1.00 49.25 269 ALA A CA 1
ATOM 2142 C C . ALA A 1 269 ? 23.022 4.332 -27.277 1.00 49.25 269 ALA A C 1
ATOM 2144 O O . ALA A 1 269 ? 23.650 3.274 -27.338 1.00 49.25 269 ALA A O 1
ATOM 2145 N N . GLY A 1 270 ? 21.863 4.444 -26.615 1.00 55.72 270 GLY A N 1
ATOM 2146 C CA . GLY A 1 270 ? 21.258 3.365 -25.822 1.00 55.72 270 GLY A CA 1
ATOM 2147 C C . GLY A 1 270 ? 20.785 2.157 -26.631 1.00 55.72 270 GLY A C 1
ATOM 2148 O O . GLY A 1 270 ? 20.947 1.013 -26.216 1.00 55.72 270 GLY A O 1
ATOM 2149 N N . ILE A 1 271 ? 20.272 2.373 -27.848 1.00 65.19 271 ILE A N 1
ATOM 2150 C CA . ILE A 1 271 ? 19.794 1.283 -28.720 1.00 65.19 271 ILE A CA 1
ATOM 2151 C C . ILE A 1 271 ? 20.938 0.310 -29.095 1.00 65.19 271 ILE A C 1
ATOM 2153 O O . ILE A 1 271 ? 20.741 -0.904 -29.013 1.00 65.19 271 ILE A O 1
ATOM 2157 N N . PRO A 1 272 ? 22.139 0.777 -29.503 1.00 60.62 272 PRO A N 1
ATOM 2158 C CA . PRO A 1 272 ? 23.322 -0.073 -29.629 1.00 60.62 272 PRO A CA 1
ATOM 2159 C C . PRO A 1 272 ? 23.678 -0.873 -28.370 1.00 60.62 272 PRO A C 1
ATOM 2161 O O . PRO A 1 272 ? 24.039 -2.040 -28.507 1.00 60.62 272 PRO A O 1
ATOM 2164 N N . PHE A 1 273 ? 23.564 -0.282 -27.175 1.00 66.69 273 PHE A N 1
ATOM 2165 C CA . PHE A 1 273 ? 23.880 -0.959 -25.914 1.00 66.69 273 PHE A CA 1
ATOM 2166 C C . PHE A 1 273 ? 22.887 -2.084 -25.601 1.00 66.69 273 PHE A C 1
ATOM 2168 O O . PHE A 1 273 ? 23.307 -3.219 -25.387 1.00 66.69 273 PHE A O 1
ATOM 2175 N N . ILE A 1 274 ? 21.577 -1.816 -25.693 1.00 72.06 274 ILE A N 1
ATOM 2176 C CA . ILE A 1 274 ? 20.538 -2.844 -25.507 1.00 72.06 274 ILE A CA 1
ATOM 2177 C C . ILE A 1 274 ? 20.807 -4.029 -26.444 1.00 72.06 274 ILE A C 1
ATOM 2179 O O . ILE A 1 274 ? 20.766 -5.184 -26.031 1.00 72.06 274 ILE A O 1
ATOM 2183 N N . ARG A 1 275 ? 21.169 -3.764 -27.705 1.00 73.25 275 ARG A N 1
ATOM 2184 C CA . ARG A 1 275 ? 21.515 -4.826 -28.663 1.00 73.25 275 ARG A CA 1
ATOM 2185 C C . ARG A 1 275 ? 22.766 -5.606 -28.278 1.00 73.25 275 ARG A C 1
ATOM 2187 O O . ARG A 1 275 ? 22.783 -6.815 -28.482 1.00 73.25 275 ARG A O 1
ATOM 2194 N N . TYR A 1 276 ? 23.797 -4.934 -27.772 1.00 71.38 276 TYR A N 1
ATOM 2195 C CA . TYR A 1 276 ? 25.017 -5.592 -27.313 1.00 71.38 276 TYR A CA 1
ATOM 2196 C C . TYR A 1 276 ? 24.707 -6.589 -26.193 1.00 71.38 276 TYR A C 1
ATOM 2198 O O . TYR A 1 276 ? 25.102 -7.750 -26.288 1.00 71.38 276 TYR A O 1
ATOM 2206 N N . VAL A 1 277 ? 23.922 -6.171 -25.199 1.00 71.81 277 VAL A N 1
ATOM 2207 C CA . VAL A 1 277 ? 23.489 -7.050 -24.108 1.00 71.81 277 VAL A CA 1
ATOM 2208 C C . VAL A 1 277 ? 22.651 -8.212 -24.655 1.00 71.81 277 VAL A C 1
ATOM 2210 O O . VAL A 1 277 ? 22.958 -9.368 -24.384 1.00 71.81 277 VAL A O 1
ATOM 2213 N N . LEU A 1 278 ? 21.663 -7.955 -25.523 1.00 81.19 278 LEU A N 1
ATOM 2214 C CA . LEU A 1 278 ? 20.868 -9.027 -26.146 1.00 81.19 278 LEU A CA 1
ATOM 2215 C C . LEU A 1 278 ? 21.720 -10.032 -26.935 1.00 81.19 278 LEU A C 1
ATOM 2217 O O . LEU A 1 278 ? 21.408 -11.221 -26.958 1.00 81.19 278 LEU A O 1
ATOM 2221 N N . GLN A 1 279 ? 22.797 -9.571 -27.573 1.00 77.88 279 GLN A N 1
ATOM 2222 C CA . GLN A 1 279 ? 23.739 -10.434 -28.275 1.00 77.88 279 GLN A CA 1
ATOM 2223 C C . GLN A 1 279 ? 24.608 -11.253 -27.308 1.00 77.88 279 GLN A C 1
ATOM 2225 O O . GLN A 1 279 ? 24.889 -12.414 -27.601 1.00 77.88 279 GLN A O 1
ATOM 2230 N N . ALA A 1 280 ? 25.006 -10.695 -26.162 1.00 75.44 280 ALA A N 1
ATOM 2231 C CA . ALA A 1 280 ? 25.753 -11.423 -25.132 1.00 75.44 280 ALA A CA 1
ATOM 2232 C C . ALA A 1 280 ? 24.942 -12.592 -24.538 1.00 75.44 280 ALA A C 1
ATOM 2234 O O . ALA A 1 280 ? 25.506 -13.636 -24.216 1.00 75.44 280 ALA A O 1
ATOM 2235 N N . TYR A 1 281 ? 23.613 -12.459 -24.491 1.00 81.25 281 TYR A N 1
ATOM 2236 C CA . TYR A 1 281 ? 22.681 -13.522 -24.092 1.00 81.25 281 TYR A CA 1
ATOM 2237 C C . TYR A 1 281 ? 22.022 -14.235 -25.287 1.00 81.25 281 TYR A C 1
ATOM 2239 O O . TYR A 1 281 ? 20.972 -14.866 -25.131 1.00 81.25 281 TYR A O 1
ATOM 2247 N N . ALA A 1 282 ? 22.604 -14.154 -26.490 1.00 82.31 282 ALA A N 1
ATOM 2248 C CA . ALA A 1 282 ? 22.033 -14.774 -27.684 1.00 82.31 282 ALA A CA 1
ATOM 2249 C C . ALA A 1 282 ? 21.775 -16.274 -27.470 1.00 82.31 282 ALA A C 1
ATOM 2251 O O . ALA A 1 282 ? 22.617 -17.009 -26.957 1.00 82.31 282 ALA A O 1
ATOM 2252 N N . GLY A 1 283 ? 20.580 -16.723 -27.854 1.00 84.19 283 GLY A N 1
ATOM 2253 C CA . GLY A 1 283 ? 20.137 -18.100 -27.639 1.00 84.19 283 GLY A CA 1
ATOM 2254 C C . GLY A 1 283 ? 19.635 -18.396 -26.224 1.00 84.19 283 GLY A C 1
ATOM 2255 O O . GLY A 1 283 ? 19.029 -19.439 -26.048 1.00 84.19 283 GLY A O 1
ATOM 2256 N N . LYS A 1 284 ? 19.812 -17.491 -25.252 1.00 85.94 284 LYS A N 1
ATOM 2257 C CA . LYS A 1 284 ? 19.289 -17.608 -23.878 1.00 85.94 284 LYS A CA 1
ATOM 2258 C C . LYS A 1 284 ? 18.142 -16.640 -23.584 1.00 85.94 284 LYS A C 1
ATOM 2260 O O . LYS A 1 284 ? 17.327 -16.920 -22.710 1.00 85.94 284 LYS A O 1
ATOM 2265 N N . ILE A 1 285 ? 18.077 -15.524 -24.314 1.00 90.06 285 ILE A N 1
ATOM 2266 C CA . ILE A 1 285 ? 17.053 -14.483 -24.179 1.00 90.06 285 ILE A CA 1
ATOM 2267 C C . ILE A 1 285 ? 16.240 -14.325 -25.470 1.00 90.06 285 ILE A C 1
ATOM 2269 O O . ILE A 1 285 ? 16.776 -14.370 -26.580 1.00 90.06 285 ILE A O 1
ATOM 2273 N N . ARG A 1 286 ? 14.939 -14.081 -25.324 1.00 92.50 286 ARG A N 1
ATOM 2274 C CA . ARG A 1 286 ? 14.031 -13.629 -26.376 1.00 92.50 286 ARG A CA 1
ATOM 2275 C C . ARG A 1 286 ? 13.457 -12.280 -25.963 1.00 92.50 286 ARG A C 1
ATOM 2277 O O . ARG A 1 286 ? 12.742 -12.193 -24.974 1.00 92.50 286 ARG A O 1
ATOM 2284 N N . ALA A 1 287 ? 13.754 -11.245 -26.744 1.00 93.19 287 ALA A N 1
ATOM 2285 C CA . ALA A 1 287 ? 13.188 -9.917 -26.542 1.00 93.19 287 ALA A CA 1
ATOM 2286 C C . ALA A 1 287 ? 12.014 -9.671 -27.501 1.00 93.19 287 ALA A C 1
ATOM 2288 O O . ALA A 1 287 ? 12.101 -9.998 -28.688 1.00 93.19 287 ALA A O 1
ATOM 2289 N N . GLY A 1 288 ? 10.930 -9.089 -26.996 1.00 93.69 288 GLY A N 1
ATOM 2290 C CA . GLY A 1 288 ? 9.726 -8.748 -27.746 1.00 93.69 288 GLY A CA 1
ATOM 2291 C C . GLY A 1 288 ? 9.251 -7.329 -27.448 1.00 93.69 288 GLY A C 1
ATOM 2292 O O . GLY A 1 288 ? 9.504 -6.788 -26.377 1.00 93.69 288 GLY A O 1
ATOM 2293 N N . TYR A 1 289 ? 8.567 -6.725 -28.417 1.00 95.31 289 TYR A N 1
ATOM 2294 C CA . TYR A 1 289 ? 7.885 -5.444 -28.260 1.00 95.31 289 TYR A CA 1
ATOM 2295 C C . TYR A 1 289 ? 6.450 -5.585 -28.747 1.00 95.31 289 TYR A C 1
ATOM 2297 O O . TYR A 1 289 ? 6.219 -6.122 -29.834 1.00 95.31 289 TYR A O 1
ATOM 2305 N N . GLN A 1 290 ? 5.517 -5.028 -27.988 1.00 95.19 290 GLN A N 1
ATOM 2306 C CA . GLN A 1 290 ? 4.145 -4.818 -28.419 1.00 95.19 290 GLN A CA 1
ATOM 2307 C C . GLN A 1 290 ? 3.628 -3.472 -27.912 1.00 95.19 290 GLN A C 1
ATOM 2309 O O . GLN A 1 290 ? 4.143 -2.907 -26.945 1.00 95.19 290 GLN A O 1
ATOM 2314 N N . ARG A 1 291 ? 2.588 -2.969 -28.576 1.00 93.38 291 ARG A N 1
ATOM 2315 C CA . ARG A 1 291 ? 1.787 -1.855 -28.078 1.00 93.38 291 ARG A CA 1
ATOM 2316 C C . ARG A 1 291 ? 0.504 -2.439 -27.493 1.00 93.38 291 ARG A C 1
ATOM 2318 O O . ARG A 1 291 ? -0.227 -3.110 -28.215 1.00 93.38 291 ARG A O 1
ATOM 2325 N N . ASP A 1 292 ? 0.266 -2.205 -26.210 1.00 90.00 292 ASP A N 1
ATOM 2326 C CA . ASP A 1 292 ? -0.938 -2.632 -25.495 1.00 90.00 292 ASP A CA 1
ATOM 2327 C C . ASP A 1 292 ? -1.736 -1.386 -25.102 1.00 90.00 292 ASP A C 1
ATOM 2329 O O . ASP A 1 292 ? -1.338 -0.635 -24.210 1.00 90.00 292 ASP A O 1
ATOM 2333 N N . GLY A 1 293 ? -2.800 -1.094 -25.853 1.00 89.38 293 GLY A N 1
ATOM 2334 C CA . GLY A 1 293 ? -3.510 0.181 -25.761 1.00 89.38 293 GLY A CA 1
ATOM 2335 C C . GLY A 1 293 ? -2.581 1.374 -26.017 1.00 89.38 293 GLY A C 1
ATOM 2336 O O . GLY A 1 293 ? -1.972 1.505 -27.084 1.00 89.38 293 GLY A O 1
ATOM 2337 N N . ASP A 1 294 ? -2.462 2.254 -25.027 1.00 84.75 294 ASP A N 1
ATOM 2338 C CA . ASP A 1 294 ? -1.573 3.414 -25.037 1.00 84.75 294 ASP A CA 1
ATOM 2339 C C . ASP A 1 294 ? -0.177 3.125 -24.464 1.00 84.75 294 ASP A C 1
ATOM 2341 O O . ASP A 1 294 ? 0.642 4.037 -24.397 1.00 84.75 294 ASP A O 1
ATOM 2345 N N . ARG A 1 295 ? 0.143 1.870 -24.127 1.00 91.19 295 ARG A N 1
ATOM 2346 C CA . ARG A 1 295 ? 1.402 1.510 -23.465 1.00 91.19 295 ARG A CA 1
ATOM 2347 C C . ARG A 1 295 ? 2.360 0.785 -24.390 1.00 91.19 295 ARG A C 1
ATOM 2349 O O . ARG A 1 295 ? 1.989 -0.145 -25.109 1.00 91.19 295 ARG A O 1
ATOM 2356 N N . ASN A 1 296 ? 3.627 1.179 -24.349 1.00 93.50 296 ASN A N 1
ATOM 2357 C CA . ASN A 1 296 ? 4.710 0.335 -24.840 1.00 93.50 296 ASN A CA 1
ATOM 2358 C C . ASN A 1 296 ? 4.910 -0.820 -23.855 1.00 93.50 296 ASN A C 1
ATOM 2360 O O . ASN A 1 296 ? 4.914 -0.606 -22.645 1.00 93.50 296 ASN A O 1
ATOM 2364 N N . VAL A 1 297 ? 5.095 -2.035 -24.367 1.00 95.81 297 VAL A N 1
ATOM 2365 C CA . VAL A 1 297 ? 5.435 -3.213 -23.565 1.00 95.81 297 VAL A CA 1
ATOM 2366 C C . VAL A 1 297 ? 6.642 -3.886 -24.200 1.00 95.81 297 VAL A C 1
ATOM 2368 O O . VAL A 1 297 ? 6.585 -4.330 -25.349 1.00 95.81 297 VAL A O 1
ATOM 2371 N N . ILE A 1 298 ? 7.740 -3.944 -23.455 1.00 96.31 298 ILE A N 1
ATOM 2372 C CA . ILE A 1 298 ? 8.989 -4.584 -23.859 1.00 96.31 298 ILE A CA 1
ATOM 2373 C C . ILE A 1 298 ? 9.219 -5.763 -22.926 1.00 96.31 298 ILE A C 1
ATOM 2375 O O . ILE A 1 298 ? 9.324 -5.598 -21.714 1.00 96.31 298 ILE A O 1
ATOM 2379 N N . GLU A 1 299 ? 9.284 -6.957 -23.492 1.00 96.69 299 GLU A N 1
ATOM 2380 C CA . GLU A 1 299 ? 9.457 -8.195 -22.743 1.00 96.69 299 GLU A CA 1
ATOM 2381 C C . GLU A 1 299 ? 10.818 -8.812 -23.051 1.00 96.69 299 GLU A C 1
ATOM 2383 O O . GLU A 1 299 ? 11.219 -8.902 -24.210 1.00 96.69 299 GLU A O 1
ATOM 2388 N N . PHE A 1 300 ? 11.496 -9.281 -22.012 1.00 95.25 300 PHE A N 1
ATOM 2389 C CA . PHE A 1 300 ? 12.707 -10.081 -22.063 1.00 95.25 300 PHE A CA 1
ATOM 2390 C C . PHE A 1 300 ? 12.417 -11.429 -21.397 1.00 95.25 300 PHE A C 1
ATOM 2392 O O . PHE A 1 300 ? 12.348 -11.513 -20.173 1.00 95.25 300 PHE A O 1
ATOM 2399 N N . ALA A 1 301 ? 12.213 -12.474 -22.195 1.00 94.00 301 ALA A N 1
ATOM 2400 C CA . ALA A 1 301 ? 11.969 -13.834 -21.721 1.00 94.00 301 ALA A CA 1
ATOM 2401 C C . ALA A 1 301 ? 13.252 -14.671 -21.802 1.00 94.00 301 ALA A C 1
ATOM 2403 O O . ALA A 1 301 ? 13.963 -14.625 -22.807 1.00 94.00 301 ALA A O 1
ATOM 2404 N N . PHE A 1 302 ? 13.542 -15.451 -20.768 1.00 91.50 302 PHE A N 1
ATOM 2405 C CA . PHE A 1 302 ? 14.772 -16.220 -20.615 1.00 91.50 302 PHE A CA 1
ATOM 2406 C C . PHE A 1 302 ? 14.469 -17.721 -20.619 1.00 91.50 302 PHE A C 1
ATOM 2408 O O . PHE A 1 302 ? 13.431 -18.157 -20.136 1.00 91.50 302 PHE A O 1
ATOM 2415 N N . GLN A 1 303 ? 15.366 -18.527 -21.190 1.00 87.12 303 GLN A N 1
ATOM 2416 C CA . GLN A 1 303 ? 15.191 -19.989 -21.233 1.00 87.12 303 GLN A CA 1
ATOM 2417 C C . GLN A 1 303 ? 15.393 -20.663 -19.871 1.00 87.12 303 GLN A C 1
ATOM 2419 O O . GLN A 1 303 ? 14.867 -21.746 -19.625 1.00 87.12 303 GLN A O 1
ATOM 2424 N N . GLU A 1 304 ? 16.165 -20.025 -18.997 1.00 85.00 304 GLU A N 1
ATOM 2425 C CA . GLU A 1 304 ? 16.465 -20.486 -17.647 1.00 85.00 304 GLU A CA 1
ATOM 2426 C C . GLU A 1 304 ? 16.059 -19.412 -16.636 1.00 85.00 304 GLU A C 1
ATOM 2428 O O . GLU A 1 304 ? 15.811 -18.256 -16.989 1.00 85.00 304 GLU A O 1
ATOM 2433 N N . ARG A 1 305 ? 16.033 -19.786 -15.352 1.00 82.50 305 ARG A N 1
ATOM 2434 C CA . ARG A 1 305 ? 15.767 -18.831 -14.275 1.00 82.50 305 ARG A CA 1
ATOM 2435 C C . ARG A 1 305 ? 16.826 -17.733 -14.258 1.00 82.50 305 ARG A C 1
ATOM 2437 O O . ARG A 1 305 ? 18.019 -18.025 -14.317 1.00 82.50 305 ARG A O 1
ATOM 2444 N N . LEU A 1 306 ? 16.391 -16.498 -14.045 1.00 82.81 306 LEU A N 1
ATOM 2445 C CA . LEU A 1 306 ? 17.239 -15.310 -13.943 1.00 82.81 306 LEU A CA 1
ATOM 2446 C C . LEU A 1 306 ? 18.389 -15.487 -12.928 1.00 82.81 306 LEU A C 1
ATOM 2448 O O . LEU A 1 306 ? 19.518 -15.085 -13.201 1.00 82.81 306 LEU A O 1
ATOM 2452 N N . ALA A 1 307 ? 18.131 -16.148 -11.792 1.00 78.19 307 ALA A N 1
ATOM 2453 C CA . ALA A 1 307 ? 19.126 -16.436 -10.750 1.00 78.19 307 ALA A CA 1
ATOM 2454 C C . ALA A 1 307 ? 20.154 -17.523 -11.127 1.00 78.19 307 ALA A C 1
ATOM 2456 O O . ALA A 1 307 ? 21.237 -17.572 -10.550 1.00 78.19 307 ALA A O 1
ATOM 2457 N N . ALA A 1 308 ? 19.818 -18.407 -12.072 1.00 71.75 308 ALA A N 1
ATOM 2458 C CA . ALA A 1 308 ? 20.689 -19.489 -12.539 1.00 71.75 308 ALA A CA 1
ATOM 2459 C C . ALA A 1 308 ? 21.484 -19.105 -13.800 1.00 71.75 308 ALA A C 1
ATOM 2461 O O . ALA A 1 308 ? 22.476 -19.754 -14.135 1.00 71.75 308 ALA A O 1
ATOM 2462 N N . LEU A 1 309 ? 21.062 -18.042 -14.490 1.00 64.25 309 LEU A N 1
ATOM 2463 C CA . LEU A 1 309 ? 21.648 -17.626 -15.752 1.00 64.25 309 LEU A CA 1
ATOM 2464 C C . LEU A 1 309 ? 23.036 -17.015 -15.531 1.00 64.25 309 LEU A C 1
ATOM 2466 O O . LEU A 1 309 ? 23.175 -15.948 -14.939 1.00 64.25 309 LEU A O 1
ATOM 2470 N N . THR A 1 310 ? 24.069 -17.666 -16.054 1.00 57.53 310 THR A N 1
ATOM 2471 C CA . THR A 1 310 ? 25.436 -17.124 -16.105 1.00 57.53 310 THR A CA 1
ATOM 2472 C C . THR A 1 310 ? 25.858 -16.907 -17.552 1.00 57.53 310 THR A C 1
ATOM 2474 O O . THR A 1 310 ? 25.469 -17.662 -18.462 1.00 57.53 310 THR A O 1
ATOM 2477 N N . LEU A 1 311 ? 26.643 -15.857 -17.801 1.00 53.66 311 LEU A N 1
ATOM 2478 C CA . LEU A 1 311 ? 27.279 -15.683 -19.102 1.00 53.66 311 LEU A CA 1
ATOM 2479 C C . LEU A 1 311 ? 28.214 -16.872 -19.346 1.00 53.66 311 LEU A C 1
ATOM 2481 O O . LEU A 1 311 ? 28.920 -17.334 -18.448 1.00 53.66 311 LEU A O 1
ATOM 2485 N N . ALA A 1 312 ? 28.235 -17.389 -20.577 1.00 47.56 312 ALA A N 1
ATOM 2486 C CA . ALA A 1 312 ? 29.304 -18.306 -20.947 1.00 47.56 312 ALA A CA 1
ATOM 2487 C C . ALA A 1 312 ? 30.611 -17.518 -20.790 1.00 47.56 312 ALA A C 1
ATOM 2489 O O . ALA A 1 312 ? 30.791 -16.519 -21.485 1.00 47.56 312 ALA A O 1
ATOM 2490 N N . LYS A 1 313 ? 31.469 -17.908 -19.834 1.00 40.94 313 LYS A N 1
ATOM 2491 C CA . LYS A 1 313 ? 32.770 -17.279 -19.555 1.00 40.94 313 LYS A CA 1
ATOM 2492 C C . LYS A 1 313 ? 33.549 -17.124 -20.862 1.00 40.94 313 LYS A C 1
ATOM 2494 O O . LYS A 1 313 ? 34.191 -18.087 -21.250 1.00 40.94 313 LYS A O 1
ATOM 2499 N N . ASN A 1 314 ? 33.421 -15.981 -21.551 1.00 35.91 314 ASN A N 1
ATOM 2500 C CA . ASN A 1 314 ? 34.252 -15.500 -22.669 1.00 35.91 314 ASN A CA 1
ATOM 2501 C C . ASN A 1 314 ? 33.778 -14.158 -23.288 1.00 35.91 314 ASN A C 1
ATOM 2503 O O . ASN A 1 314 ? 34.133 -13.850 -24.426 1.00 35.91 314 ASN A O 1
ATOM 2507 N N . CYS A 1 315 ? 33.053 -13.294 -22.569 1.00 36.03 315 CYS A N 1
ATOM 2508 C CA . CYS A 1 315 ? 32.844 -11.912 -23.023 1.00 36.03 315 CYS A CA 1
ATOM 2509 C C . CYS A 1 315 ? 33.987 -11.018 -22.518 1.00 36.03 315 CYS A C 1
ATOM 2511 O O . CYS A 1 315 ? 33.966 -10.521 -21.396 1.00 36.03 315 CYS A O 1
ATOM 2513 N N . LYS A 1 316 ? 35.022 -10.823 -23.346 1.00 36.97 316 LYS A N 1
ATOM 2514 C CA . LYS A 1 316 ? 36.062 -9.812 -23.094 1.00 36.97 316 LYS A CA 1
ATOM 2515 C C . LYS A 1 316 ? 35.509 -8.425 -23.430 1.00 36.97 316 LYS A C 1
ATOM 2517 O O . LYS A 1 316 ? 35.346 -8.097 -24.604 1.00 36.97 316 LYS A O 1
ATOM 2522 N N . ILE A 1 317 ? 35.258 -7.610 -22.409 1.00 37.19 317 ILE A N 1
ATOM 2523 C CA . ILE A 1 317 ? 34.999 -6.175 -22.569 1.00 37.19 317 ILE A CA 1
ATOM 2524 C C . ILE A 1 317 ? 36.354 -5.491 -22.780 1.00 37.19 317 ILE A C 1
ATOM 2526 O O . ILE A 1 317 ? 37.190 -5.460 -21.880 1.00 37.19 317 ILE A O 1
ATOM 2530 N N . TRP A 1 318 ? 36.592 -4.955 -23.976 1.00 31.83 318 TRP A N 1
ATOM 2531 C CA . TRP A 1 318 ? 37.747 -4.097 -24.237 1.00 31.83 318 TRP A CA 1
ATOM 2532 C C . TRP A 1 318 ? 37.350 -2.638 -24.025 1.00 31.83 318 TRP A C 1
ATOM 2534 O O . TRP A 1 318 ? 36.743 -2.014 -24.895 1.00 31.83 318 TRP A O 1
ATOM 2544 N N . LEU A 1 319 ? 37.725 -2.082 -22.874 1.00 29.59 319 LEU A N 1
ATOM 2545 C CA . LEU A 1 319 ? 37.732 -0.638 -22.665 1.00 29.59 319 LEU A CA 1
ATOM 2546 C C . LEU A 1 319 ? 38.967 -0.070 -23.369 1.00 29.59 319 LEU A C 1
ATOM 2548 O O . LEU A 1 319 ? 40.099 -0.250 -22.919 1.00 29.59 319 LEU A O 1
ATOM 2552 N N . ARG A 1 320 ? 38.783 0.598 -24.509 1.00 31.09 320 ARG A N 1
ATOM 2553 C CA . ARG A 1 320 ? 39.892 1.280 -25.184 1.00 31.09 320 ARG A CA 1
ATOM 2554 C C . ARG A 1 320 ? 40.159 2.607 -24.469 1.00 31.09 320 ARG A C 1
ATOM 2556 O O . ARG A 1 320 ? 39.573 3.622 -24.824 1.00 31.09 320 ARG A O 1
ATOM 2563 N N . GLY A 1 321 ? 41.024 2.585 -23.455 1.00 37.91 321 GLY A N 1
ATOM 2564 C CA . GLY A 1 321 ? 41.456 3.802 -22.764 1.00 37.91 321 GLY A CA 1
ATOM 2565 C C . GLY A 1 321 ? 42.023 3.589 -21.366 1.00 37.91 321 GLY A C 1
ATOM 2566 O O . GLY A 1 321 ? 41.529 4.180 -20.416 1.00 37.91 321 GLY A O 1
ATOM 2567 N N . SER A 1 322 ? 43.060 2.768 -21.212 1.00 28.61 322 SER A N 1
ATOM 2568 C CA . SER A 1 322 ? 43.937 2.847 -20.036 1.00 28.61 322 SER A CA 1
ATOM 2569 C C . SER A 1 322 ? 45.324 2.365 -20.437 1.00 28.61 322 SER A C 1
ATOM 2571 O O . SER A 1 322 ? 45.608 1.170 -20.451 1.00 28.61 322 SER A O 1
ATOM 2573 N N . THR A 1 323 ? 46.197 3.293 -20.820 1.00 29.58 323 THR A N 1
ATOM 2574 C CA . THR A 1 323 ? 47.632 3.033 -20.739 1.00 29.58 323 THR A CA 1
ATOM 2575 C C . THR A 1 323 ? 47.971 2.744 -19.285 1.00 29.58 323 THR A C 1
ATOM 2577 O O . THR A 1 323 ? 47.650 3.525 -18.392 1.00 29.58 323 THR A O 1
ATOM 2580 N N . CYS A 1 324 ? 48.598 1.593 -19.082 1.00 35.84 324 CYS A N 1
ATOM 2581 C CA . CYS A 1 324 ? 49.223 1.163 -17.847 1.00 35.84 324 CYS A CA 1
ATOM 2582 C C . CYS A 1 324 ? 50.087 2.294 -17.269 1.00 35.84 324 CYS A C 1
ATOM 2584 O O . CYS A 1 324 ? 51.084 2.660 -17.884 1.00 35.84 324 CYS A O 1
ATOM 2586 N N . LEU A 1 325 ? 49.738 2.821 -16.095 1.00 27.36 325 LEU A N 1
ATOM 2587 C CA . LEU A 1 325 ? 50.674 3.552 -15.246 1.00 27.36 325 LEU A CA 1
ATOM 2588 C C . LEU A 1 325 ? 50.448 3.142 -13.794 1.00 27.36 325 LEU A C 1
ATOM 2590 O O . LEU A 1 325 ? 49.363 3.274 -13.233 1.00 27.36 325 LEU A O 1
ATOM 2594 N N . ALA A 1 326 ? 51.507 2.577 -13.229 1.00 34.41 326 ALA A N 1
ATOM 2595 C CA . ALA A 1 326 ? 51.607 2.166 -11.849 1.00 34.41 326 ALA A CA 1
ATOM 2596 C C . ALA A 1 326 ? 51.432 3.365 -10.898 1.00 34.41 326 ALA A C 1
ATOM 2598 O O . ALA A 1 326 ? 52.022 4.419 -11.110 1.00 34.41 326 ALA A O 1
ATOM 2599 N N . GLY A 1 327 ? 50.674 3.148 -9.820 1.00 38.97 327 GLY A N 1
ATOM 2600 C CA . GLY A 1 327 ? 50.756 3.901 -8.567 1.00 38.97 327 GLY A CA 1
ATOM 2601 C C . GLY A 1 327 ? 50.217 5.336 -8.563 1.00 38.97 327 GLY A C 1
ATOM 2602 O O . GLY A 1 327 ? 50.965 6.270 -8.821 1.00 38.97 327 GLY A O 1
ATOM 2603 N N . ARG A 1 328 ? 48.964 5.520 -8.114 1.00 28.47 328 ARG A N 1
ATOM 2604 C CA . ARG A 1 328 ? 48.525 6.466 -7.054 1.00 28.47 328 ARG A CA 1
ATOM 2605 C C . ARG A 1 328 ? 46.991 6.465 -6.906 1.00 28.47 328 ARG A C 1
ATOM 2607 O O . ARG A 1 328 ? 46.278 5.941 -7.749 1.00 28.47 328 ARG A O 1
ATOM 2614 N N . SER A 1 329 ? 46.545 6.959 -5.752 1.00 31.42 329 SER A N 1
ATOM 2615 C CA . SER A 1 329 ? 45.263 6.742 -5.066 1.00 31.42 329 SER A CA 1
ATOM 2616 C C . SER A 1 329 ? 43.981 7.168 -5.791 1.00 31.42 329 SER A C 1
ATOM 2618 O O . SER A 1 329 ? 43.973 8.124 -6.560 1.00 31.42 329 SER A O 1
ATOM 2620 N N . MET A 1 330 ? 42.879 6.515 -5.395 1.00 41.03 330 MET A N 1
ATOM 2621 C CA . MET A 1 330 ? 41.487 6.876 -5.682 1.00 41.03 330 MET A CA 1
ATOM 2622 C C . MET A 1 330 ? 41.196 8.362 -5.430 1.00 41.03 330 MET A C 1
ATOM 2624 O O . MET A 1 330 ? 41.252 8.815 -4.289 1.00 41.03 330 MET A O 1
ATOM 2628 N N . SER A 1 331 ? 40.778 9.076 -6.474 1.00 36.97 331 SER A N 1
ATOM 2629 C CA . SER A 1 331 ? 39.729 10.097 -6.398 1.00 36.97 331 SER A CA 1
ATOM 2630 C C . SER A 1 331 ? 39.262 10.510 -7.800 1.00 36.97 331 SER A C 1
ATOM 2632 O O . SER A 1 331 ? 40.050 10.631 -8.735 1.00 36.97 331 SER A O 1
ATOM 2634 N N . SER A 1 332 ? 37.958 10.772 -7.892 1.00 30.42 332 SER A N 1
ATOM 2635 C CA . SER A 1 332 ? 37.205 11.429 -8.971 1.00 30.42 332 SER A CA 1
ATOM 2636 C C . SER A 1 332 ? 36.345 10.532 -9.872 1.00 30.42 332 SER A C 1
ATOM 2638 O O . SER A 1 332 ? 36.770 9.530 -10.447 1.00 30.42 332 SER A O 1
ATOM 2640 N N . MET A 1 333 ? 35.073 10.935 -9.919 1.00 32.72 333 MET A N 1
ATOM 2641 C CA . MET A 1 333 ? 33.976 10.404 -10.717 1.00 32.72 333 MET A CA 1
ATOM 2642 C C . MET A 1 333 ? 34.395 10.208 -12.171 1.00 32.72 333 MET A C 1
ATOM 2644 O O . MET A 1 333 ? 34.824 11.142 -12.847 1.00 32.72 333 MET A O 1
ATOM 2648 N N . SER A 1 334 ? 34.219 8.991 -12.672 1.00 27.94 334 SER A N 1
ATOM 2649 C CA . SER A 1 334 ? 34.387 8.697 -14.090 1.00 27.94 334 SER A CA 1
ATOM 2650 C C . SER A 1 334 ? 33.061 8.946 -14.803 1.00 27.94 334 SER A C 1
ATOM 2652 O O . SER A 1 334 ? 32.208 8.066 -14.867 1.00 27.94 334 SER A O 1
ATOM 2654 N N . HIS A 1 335 ? 32.870 10.152 -15.340 1.00 27.72 335 HIS A N 1
ATOM 2655 C CA . HIS A 1 335 ? 31.845 10.374 -16.356 1.00 27.72 335 HIS A CA 1
ATOM 2656 C C . HIS A 1 335 ? 32.205 9.556 -17.602 1.00 27.72 335 HIS A C 1
ATOM 2658 O O . HIS A 1 335 ? 33.264 9.752 -18.205 1.00 27.72 335 HIS A O 1
ATOM 2664 N N . VAL A 1 336 ? 31.323 8.640 -18.004 1.00 29.73 336 VAL A N 1
ATOM 2665 C CA . VAL A 1 336 ? 31.465 7.886 -19.254 1.00 29.73 336 VAL A CA 1
ATOM 2666 C C . VAL A 1 336 ? 31.177 8.831 -20.422 1.00 29.73 336 VAL A C 1
ATOM 2668 O O . VAL A 1 336 ? 30.036 9.036 -20.824 1.00 29.73 336 VAL A O 1
ATOM 2671 N N . VAL A 1 337 ? 32.227 9.439 -20.978 1.00 26.97 337 VAL A N 1
ATOM 2672 C CA . VAL A 1 337 ? 32.140 10.236 -22.208 1.00 26.97 337 VAL A CA 1
ATOM 2673 C C . VAL A 1 337 ? 32.522 9.357 -23.397 1.00 26.97 337 VAL A C 1
ATOM 2675 O O . VAL A 1 337 ? 33.697 9.109 -23.662 1.00 26.97 337 VAL A O 1
ATOM 2678 N N . LEU A 1 338 ? 31.523 8.898 -24.152 1.00 27.95 338 LEU A N 1
ATOM 2679 C CA . LEU A 1 338 ? 31.734 8.172 -25.406 1.00 27.95 338 LEU A CA 1
ATOM 2680 C C . LEU A 1 338 ? 32.098 9.153 -26.533 1.00 27.95 338 LEU A C 1
ATOM 2682 O O . LEU A 1 338 ? 31.232 9.827 -27.092 1.00 27.95 338 LEU A O 1
ATOM 2686 N N . ARG A 1 339 ? 33.379 9.207 -26.921 1.00 28.25 339 ARG A N 1
ATOM 2687 C CA . ARG A 1 339 ? 33.812 9.798 -28.200 1.00 28.25 339 ARG A CA 1
ATOM 2688 C C . ARG A 1 339 ? 34.302 8.717 -29.159 1.00 28.25 339 ARG A C 1
ATOM 2690 O O . ARG A 1 339 ? 35.060 7.824 -28.797 1.00 28.25 339 ARG A O 1
ATOM 2697 N N . LYS A 1 340 ? 33.854 8.824 -30.410 1.00 27.42 340 LYS A N 1
ATOM 2698 C CA . LYS A 1 340 ? 34.196 7.925 -31.516 1.00 27.42 340 LYS A CA 1
ATOM 2699 C C . LYS A 1 340 ? 35.576 8.293 -32.072 1.00 27.42 340 LYS A C 1
ATOM 2701 O O . LYS A 1 340 ? 35.793 9.464 -32.371 1.00 27.42 340 LYS A O 1
ATOM 2706 N N . LEU A 1 341 ? 36.460 7.317 -32.276 1.00 26.25 341 LEU A N 1
ATOM 2707 C CA . LEU A 1 341 ? 37.636 7.500 -33.133 1.00 26.25 341 LEU A CA 1
ATOM 2708 C C . LEU A 1 341 ? 37.331 7.019 -34.556 1.00 26.25 341 LEU A C 1
ATOM 2710 O O . LEU A 1 341 ? 36.674 5.998 -34.763 1.00 26.25 341 LEU A O 1
ATOM 2714 N N . SER A 1 342 ? 37.743 7.851 -35.506 1.00 31.89 342 SER A N 1
ATOM 2715 C CA . SER A 1 342 ? 37.652 7.702 -36.956 1.00 31.89 342 SER A CA 1
ATOM 2716 C C . SER A 1 342 ? 38.750 6.803 -37.531 1.00 31.89 342 SER A C 1
ATOM 2718 O O . SER A 1 342 ? 39.848 6.778 -36.979 1.00 31.89 342 SER A O 1
ATOM 2720 N N . ALA A 1 343 ? 38.421 6.234 -38.700 1.00 34.53 343 ALA A N 1
ATOM 2721 C CA . ALA A 1 343 ? 39.170 5.325 -39.577 1.00 34.53 343 ALA A CA 1
ATOM 2722 C C . ALA A 1 343 ? 39.297 3.885 -39.064 1.00 34.53 343 ALA A C 1
ATOM 2724 O O . ALA A 1 343 ? 40.102 3.628 -38.143 1.00 34.53 343 ALA A O 1
#

Secondary structure (DSSP, 8-state):
--S-HHHHHHHS-----PPPSSHHHHHHHHHHHHHHHHT-TT-EE-S-TTS--TT-SEEE-GGG-SSEEEEEEE---TTT-PPPPHHHHHHHHHHHTT-SSPEEEEEEEESSPP-HHHHHHHHHHHHHHHTT-S-EEEEE-HHHHHHHHHT-HHHHHHH-GGGSSSS-EEEEEETTEEEEEEETTT--HHHHHHHHHSHHHHTTS-HHHHHHHHHHHHHHHHHHHHTS--SEEEEEEETTEEEEEE-SS---TTS-----TTPPTTTTSHHHHHHHHHHHTTTTEEEEEEEETTEEEEEEEESS-TTT----S------S-------------------PPP-